Protein AF-A0A834YCY7-F1 (afdb_monomer_lite)

Foldseek 3Di:
DPPPPPVLVVVLVVLVVVLVVVLVVLVVVLVVQLVVLVVVLVVCCVVPVVCSVVSVVSNVVSNVVSVVVSVVSVVVSVVCSVCSVVVSVVCVVCVVCVVVQVQLVVLLVVLVVCVVVVNQADEAEDQCVVNVCVLVVNDDDDDPPCPVSSVSSVVSVVSHNHYHYDHDHPVVCVVVVVVVVVVVVVVVVVVCVVPDDPVPDPDDDDDDDDDDDDDDD

pLDDT: mean 70.21, std 15.66, range [27.77, 88.75]

InterPro domains:
  IPR000245 V-ATPase proteolipid subunit [PR00122] (30-54)
  IPR000245 V-ATPase proteolipid subunit [PR00122] (56-80)
  IPR002156 Ribonuclease H domain [PF13456] (90-182)
  IPR002379 V-ATPase proteolipid subunit C-like domain [PF00137] (17-73)
  IPR011555 V-ATPase proteolipid subunit C, eukaryotic [TIGR01100] (13-66)
  IPR012337 Ribonuclease H-like superfamily [SSF53098] (101-186)
  IPR035921 F/V-ATP synthase subunit C superfamily [G3DSA:1.20.120.610] (11-66)
  IPR036397 Ribonuclease H superfamily [G3DSA:3.30.420.10] (73-189)
  IPR044730 Ribonuclease H-like domain, plant type [cd06222] (102-178)

Structure (mmCIF, N/CA/C/O backbone):
data_AF-A0A834YCY7-F1
#
_entry.id   AF-A0A834YCY7-F1
#
loop_
_atom_site.group_PDB
_atom_site.id
_atom_site.type_symbol
_atom_site.label_atom_id
_atom_site.label_alt_id
_atom_site.label_comp_id
_atom_site.label_asym_id
_atom_site.label_entity_id
_atom_site.label_seq_id
_atom_site.pdbx_PDB_ins_code
_atom_site.Cartn_x
_atom_site.Cartn_y
_atom_site.Cartn_z
_atom_site.occupancy
_atom_site.B_iso_or_equiv
_atom_site.auth_seq_id
_atom_site.auth_comp_id
_atom_site.auth_asym_id
_atom_site.auth_atom_id
_atom_site.pdbx_PDB_model_num
ATOM 1 N N . MET A 1 1 ? 23.684 13.954 24.932 1.00 33.12 1 MET A N 1
ATOM 2 C CA . MET A 1 1 ? 22.634 14.171 23.917 1.00 33.12 1 MET A CA 1
ATOM 3 C C . MET A 1 1 ? 22.828 13.122 22.833 1.00 33.12 1 MET A C 1
ATOM 5 O O . MET A 1 1 ? 23.594 13.340 21.910 1.00 33.12 1 MET A O 1
ATOM 9 N N . CYS A 1 2 ? 22.256 11.935 23.033 1.00 27.77 2 CYS A N 1
ATOM 10 C CA . CYS A 1 2 ? 22.177 10.904 22.002 1.00 27.77 2 CYS A CA 1
ATOM 11 C C . CYS A 1 2 ? 20.812 11.107 21.350 1.00 27.77 2 CYS A C 1
ATOM 13 O O . CYS A 1 2 ? 19.793 10.857 21.992 1.00 27.77 2 CYS A O 1
ATOM 15 N N . SER A 1 3 ? 20.786 11.697 20.160 1.00 31.97 3 SER A N 1
ATOM 16 C CA . SER A 1 3 ? 19.557 11.830 19.389 1.00 31.97 3 SER A CA 1
ATOM 17 C C . SER A 1 3 ? 19.183 10.431 18.917 1.00 31.97 3 SER A C 1
ATOM 19 O O . SER A 1 3 ? 19.841 9.878 18.040 1.00 31.97 3 SER A O 1
ATOM 21 N N . THR A 1 4 ? 18.185 9.829 19.558 1.00 38.69 4 THR A N 1
ATOM 22 C CA . THR A 1 4 ? 17.548 8.600 19.091 1.00 38.69 4 THR A CA 1
ATOM 23 C C . THR A 1 4 ? 17.084 8.831 17.657 1.00 38.69 4 THR A C 1
ATOM 25 O O . THR A 1 4 ? 16.161 9.605 17.425 1.00 38.69 4 THR A O 1
ATOM 28 N N . PHE A 1 5 ? 17.765 8.203 16.700 1.00 47.38 5 PHE A N 1
ATOM 29 C CA . PHE A 1 5 ? 17.356 8.159 15.303 1.00 47.38 5 PHE A CA 1
ATOM 30 C C . PHE A 1 5 ? 16.063 7.336 15.258 1.00 47.38 5 PHE A C 1
ATOM 32 O O . PHE A 1 5 ? 16.094 6.122 15.475 1.00 47.38 5 PHE A O 1
ATOM 39 N N . SER A 1 6 ? 14.913 7.998 15.118 1.00 53.22 6 SER A N 1
ATOM 40 C CA . SER A 1 6 ? 13.628 7.310 14.992 1.00 53.22 6 SER A CA 1
ATOM 41 C C . SER A 1 6 ? 13.696 6.399 13.767 1.00 53.22 6 SER A C 1
ATOM 43 O O . SER A 1 6 ? 14.003 6.852 12.666 1.00 53.22 6 SER A O 1
ATOM 45 N N . GLY A 1 7 ? 13.437 5.101 13.954 1.00 58.41 7 GLY A N 1
ATOM 46 C CA . GLY A 1 7 ? 13.540 4.092 12.890 1.00 58.41 7 GLY A CA 1
ATOM 47 C C . GLY A 1 7 ? 12.708 4.408 11.639 1.00 58.41 7 GLY A C 1
ATOM 48 O O . GLY A 1 7 ? 13.059 3.960 10.550 1.00 58.41 7 GLY A O 1
ATOM 49 N N . ASP A 1 8 ? 11.678 5.244 11.779 1.00 57.50 8 ASP A N 1
ATOM 50 C CA . ASP A 1 8 ? 10.842 5.734 10.680 1.00 57.50 8 ASP A CA 1
ATOM 51 C C . ASP A 1 8 ? 11.617 6.603 9.671 1.00 57.50 8 ASP A C 1
ATOM 53 O O . ASP A 1 8 ? 11.441 6.451 8.463 1.00 57.50 8 ASP A O 1
ATOM 57 N N . GLU A 1 9 ? 12.546 7.452 10.124 1.00 65.38 9 GLU A N 1
ATOM 58 C CA . GLU A 1 9 ? 13.340 8.309 9.225 1.00 65.38 9 GLU A CA 1
ATOM 59 C C . GLU A 1 9 ? 14.398 7.504 8.455 1.00 65.38 9 GLU A C 1
ATOM 61 O O . GLU A 1 9 ? 14.738 7.818 7.310 1.00 65.38 9 GLU A O 1
ATOM 66 N N . THR A 1 10 ? 14.892 6.417 9.059 1.00 71.56 10 THR A N 1
ATOM 67 C CA . THR A 1 10 ? 15.901 5.539 8.441 1.00 71.56 10 THR A CA 1
ATOM 68 C C . THR A 1 10 ? 15.344 4.832 7.209 1.00 71.56 10 THR A C 1
ATOM 70 O O . THR A 1 10 ? 16.045 4.675 6.206 1.00 71.56 10 THR A O 1
ATOM 73 N N . ALA A 1 11 ? 14.083 4.399 7.288 1.00 69.94 11 ALA A N 1
ATOM 74 C CA . ALA A 1 11 ? 13.420 3.642 6.236 1.00 69.94 11 ALA A CA 1
ATOM 75 C C . ALA A 1 11 ? 13.229 4.488 4.968 1.00 69.94 11 ALA A C 1
ATOM 77 O O . ALA A 1 11 ? 13.605 4.058 3.875 1.00 69.94 11 ALA A O 1
ATOM 78 N N . SER A 1 12 ? 12.730 5.719 5.120 1.00 75.00 12 SER A N 1
ATOM 79 C CA . SER A 1 12 ? 12.547 6.651 4.002 1.00 75.00 12 SER A CA 1
ATOM 80 C C . SER A 1 12 ? 13.881 7.058 3.374 1.00 75.00 12 SER A C 1
ATOM 82 O O . SER A 1 12 ? 14.011 7.064 2.148 1.00 75.00 12 SER A O 1
ATOM 84 N N . PHE A 1 13 ? 14.909 7.317 4.192 1.00 78.31 13 PHE A N 1
ATOM 85 C CA . PHE A 1 13 ? 16.249 7.650 3.700 1.00 78.31 13 PHE A CA 1
ATOM 86 C C . PHE A 1 13 ? 16.836 6.541 2.815 1.00 78.31 13 PHE A C 1
ATOM 88 O O . PHE A 1 13 ? 17.313 6.813 1.711 1.00 78.31 13 PHE A O 1
ATOM 95 N N . PHE A 1 14 ? 16.769 5.283 3.260 1.00 80.31 14 PHE A N 1
ATOM 96 C CA . PHE A 1 14 ? 17.306 4.160 2.491 1.00 80.31 14 PHE A CA 1
ATOM 97 C C . PHE A 1 14 ? 16.511 3.900 1.201 1.00 80.31 14 PHE A C 1
ATOM 99 O O . PHE A 1 14 ? 17.103 3.562 0.176 1.00 80.31 14 PHE A O 1
ATOM 106 N N . GLY A 1 15 ? 15.192 4.124 1.213 1.00 80.19 15 GLY A N 1
ATOM 107 C CA . GLY A 1 15 ? 14.341 4.016 0.023 1.00 80.19 15 GLY A CA 1
ATOM 108 C C . GLY A 1 15 ? 14.704 5.024 -1.074 1.00 80.19 15 GLY A C 1
ATOM 109 O O . GLY A 1 15 ? 14.914 4.643 -2.232 1.00 80.19 15 GLY A O 1
ATOM 110 N N . PHE A 1 16 ? 14.855 6.304 -0.719 1.00 79.44 16 PHE A N 1
ATOM 111 C CA . PHE A 1 16 ? 15.280 7.338 -1.671 1.00 79.44 16 PHE A CA 1
ATOM 112 C C . PHE A 1 16 ? 16.717 7.128 -2.149 1.00 79.44 16 PHE A C 1
ATOM 114 O O . PHE A 1 16 ? 16.990 7.260 -3.344 1.00 79.44 16 PHE A O 1
ATOM 121 N N . PHE A 1 17 ? 17.626 6.747 -1.249 1.00 85.62 17 PHE A N 1
ATOM 122 C CA . PHE A 1 17 ? 19.017 6.475 -1.601 1.00 85.62 17 PHE A CA 1
ATOM 123 C C . PHE A 1 17 ? 19.149 5.286 -2.563 1.00 85.62 17 PHE A C 1
ATOM 125 O O . PHE A 1 17 ? 19.864 5.376 -3.561 1.00 85.62 17 PHE A O 1
ATOM 132 N N . GLY A 1 18 ? 18.413 4.196 -2.320 1.00 84.88 18 GLY A N 1
ATOM 133 C CA . GLY A 1 18 ? 18.380 3.033 -3.209 1.00 84.88 18 GLY A CA 1
ATOM 134 C C . GLY A 1 18 ? 17.826 3.368 -4.595 1.00 84.88 18 GLY A C 1
ATOM 135 O O . GLY A 1 18 ? 18.409 2.973 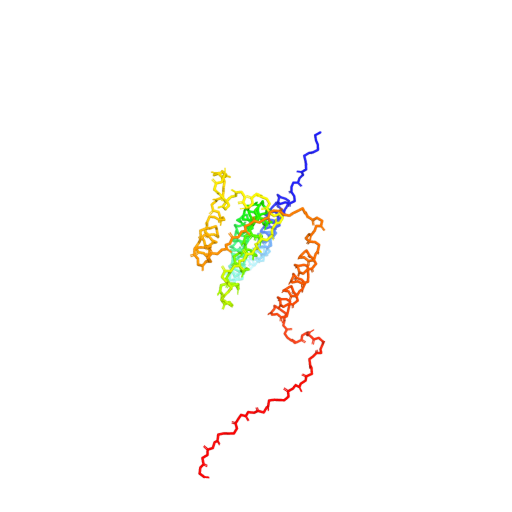-5.605 1.00 84.88 18 GLY A O 1
ATOM 136 N N . THR A 1 19 ? 16.756 4.166 -4.653 1.00 82.81 19 THR A N 1
ATOM 137 C CA . THR A 1 19 ? 16.161 4.626 -5.920 1.00 82.81 19 THR A CA 1
ATOM 138 C C . THR A 1 19 ? 17.125 5.529 -6.697 1.00 82.81 19 THR A C 1
ATOM 140 O O . THR A 1 19 ? 17.307 5.352 -7.902 1.00 82.81 19 THR A O 1
ATOM 143 N N . ALA A 1 20 ? 17.806 6.453 -6.013 1.00 85.62 20 ALA A N 1
ATOM 144 C CA . ALA A 1 20 ? 18.812 7.319 -6.621 1.00 85.62 20 ALA A CA 1
ATOM 145 C C . ALA A 1 20 ? 20.008 6.519 -7.167 1.00 85.62 20 ALA A C 1
ATOM 147 O O . ALA A 1 20 ? 20.439 6.749 -8.297 1.00 85.62 20 ALA A O 1
ATOM 148 N N . ALA A 1 21 ? 20.514 5.546 -6.404 1.00 86.88 21 ALA A N 1
ATOM 149 C CA . ALA A 1 21 ? 21.617 4.687 -6.832 1.00 86.88 21 ALA A CA 1
ATOM 150 C C . ALA A 1 21 ? 21.245 3.828 -8.053 1.00 86.88 21 ALA A C 1
ATOM 152 O O . ALA A 1 21 ? 22.036 3.726 -8.993 1.00 86.88 21 ALA A O 1
ATOM 153 N N . ALA A 1 22 ? 20.033 3.259 -8.072 1.00 86.19 22 ALA A N 1
ATOM 154 C CA . ALA A 1 22 ? 19.523 2.494 -9.207 1.00 86.19 22 ALA A CA 1
ATOM 155 C C . ALA A 1 22 ? 19.451 3.349 -10.483 1.00 86.19 22 ALA A C 1
ATOM 157 O O . ALA A 1 22 ? 19.888 2.905 -11.543 1.00 86.19 22 ALA A O 1
ATOM 158 N N . LEU A 1 23 ? 18.979 4.595 -10.372 1.00 85.12 23 LEU A N 1
ATOM 159 C CA . LEU A 1 23 ? 18.864 5.515 -11.505 1.00 85.12 23 LEU A CA 1
ATOM 160 C C . LEU A 1 23 ? 20.236 5.930 -12.050 1.00 85.12 23 LEU A C 1
ATOM 162 O O . LEU A 1 23 ? 20.456 5.889 -13.257 1.00 85.12 23 LEU A O 1
ATOM 166 N N . VAL A 1 24 ? 21.191 6.263 -11.176 1.00 88.75 24 VAL A N 1
ATOM 167 C CA . VAL A 1 24 ? 22.562 6.608 -11.594 1.00 88.75 24 VAL A CA 1
ATOM 168 C C . VAL A 1 24 ? 23.232 5.436 -12.312 1.00 88.75 24 VAL A C 1
ATOM 170 O O . VAL A 1 24 ? 23.860 5.630 -13.354 1.00 88.75 24 VAL A O 1
ATOM 173 N N . PHE A 1 25 ? 23.087 4.218 -11.787 1.00 85.88 25 PHE A N 1
ATOM 174 C CA . PHE A 1 25 ? 23.671 3.031 -12.407 1.00 85.88 25 PHE A CA 1
ATOM 175 C C . PHE A 1 25 ? 23.001 2.685 -13.746 1.00 85.88 25 PHE A C 1
ATOM 177 O O . PHE A 1 25 ? 23.691 2.318 -14.698 1.00 85.88 25 PHE A O 1
ATOM 184 N N . SER A 1 26 ? 21.684 2.873 -13.853 1.00 85.69 26 SER A N 1
ATOM 185 C CA . SER A 1 26 ? 20.940 2.676 -15.100 1.00 85.69 26 SER A CA 1
ATOM 186 C C . SER A 1 26 ? 21.363 3.678 -16.184 1.00 85.69 26 SER A C 1
ATOM 188 O O . SER A 1 26 ? 21.773 3.273 -17.275 1.00 85.69 26 SER A O 1
ATOM 190 N N . CYS A 1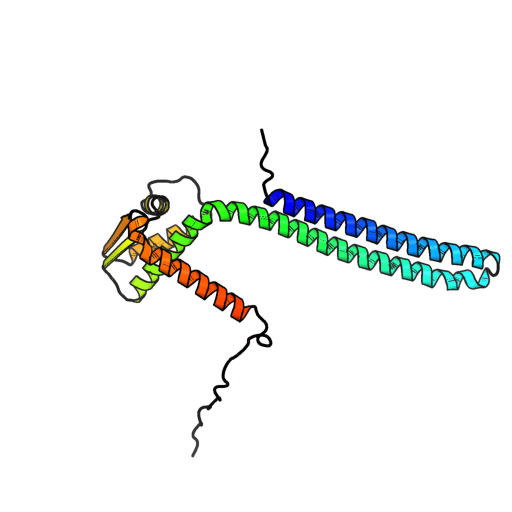 27 ? 21.434 4.972 -15.841 1.00 84.25 27 CYS A N 1
ATOM 191 C CA . CYS A 1 27 ? 21.943 6.026 -16.725 1.00 84.25 27 CYS A CA 1
ATOM 192 C C . CYS A 1 27 ? 23.381 5.748 -17.190 1.00 84.25 27 CYS A C 1
ATOM 194 O O . CYS A 1 27 ? 23.717 5.962 -18.356 1.00 84.25 27 CYS A O 1
ATOM 196 N N . MET A 1 28 ? 24.237 5.241 -16.296 1.00 86.75 28 MET A N 1
ATOM 197 C CA . MET A 1 28 ? 25.608 4.852 -16.637 1.00 86.75 28 MET A CA 1
ATOM 198 C C . MET A 1 28 ? 25.634 3.704 -17.659 1.00 86.75 28 MET A C 1
ATOM 200 O O . MET A 1 28 ? 26.408 3.746 -18.618 1.00 86.75 28 MET A O 1
ATOM 204 N N . GLY A 1 29 ? 24.770 2.698 -17.493 1.00 84.44 29 GLY A N 1
ATOM 205 C CA . GLY A 1 29 ? 24.629 1.579 -18.428 1.00 84.44 29 GLY A CA 1
ATOM 206 C C . GLY A 1 29 ? 24.164 2.022 -19.819 1.00 84.44 29 GLY A C 1
ATOM 207 O O . GLY A 1 29 ? 24.771 1.636 -20.824 1.00 84.44 29 GLY A O 1
ATOM 208 N N . ALA A 1 30 ? 23.149 2.887 -19.885 1.00 84.06 30 ALA A N 1
ATOM 209 C CA . ALA A 1 30 ? 22.639 3.446 -21.138 1.00 84.06 30 ALA A CA 1
ATOM 210 C C . ALA A 1 30 ? 23.691 4.316 -21.858 1.00 84.06 30 ALA A C 1
ATOM 212 O O . ALA A 1 30 ? 23.901 4.183 -23.072 1.00 84.06 30 ALA A O 1
ATOM 213 N N . ALA A 1 31 ? 24.421 5.151 -21.109 1.00 86.12 31 ALA A N 1
ATOM 214 C CA . ALA A 1 31 ? 25.511 5.967 -21.640 1.00 86.12 31 ALA A CA 1
ATOM 215 C C . ALA A 1 31 ? 26.659 5.103 -22.192 1.00 86.12 31 ALA A C 1
ATOM 217 O O . ALA A 1 31 ? 27.144 5.349 -23.298 1.00 86.12 31 ALA A O 1
ATOM 218 N N . TYR A 1 32 ? 27.059 4.049 -21.474 1.00 86.00 32 TYR A N 1
ATOM 219 C CA . TYR A 1 32 ? 28.117 3.138 -21.917 1.00 86.00 32 TYR A CA 1
ATOM 220 C C . TYR A 1 32 ? 27.732 2.339 -23.172 1.00 86.00 32 TYR A C 1
ATOM 222 O O . TYR A 1 32 ? 28.543 2.199 -24.093 1.00 86.00 32 TYR A O 1
ATOM 230 N N . GLY A 1 33 ? 26.490 1.849 -23.246 1.00 85.06 33 GLY A N 1
ATOM 231 C CA . GLY A 1 33 ? 25.961 1.158 -24.428 1.00 85.06 33 GLY A CA 1
ATOM 232 C C . GLY A 1 33 ? 25.986 2.040 -25.680 1.00 85.06 33 GLY A C 1
ATOM 233 O O . GLY A 1 33 ? 26.399 1.603 -26.761 1.00 85.06 33 GLY A O 1
ATOM 234 N N . THR A 1 34 ? 25.637 3.316 -25.512 1.00 85.56 34 THR A N 1
ATOM 235 C CA . THR A 1 34 ? 25.696 4.326 -26.577 1.00 85.56 34 THR A CA 1
ATOM 236 C C . THR A 1 34 ? 27.141 4.649 -26.970 1.00 85.56 34 THR A C 1
ATOM 238 O O . THR A 1 34 ? 27.470 4.695 -28.154 1.00 85.56 34 THR A O 1
ATOM 241 N N . ALA A 1 35 ? 28.045 4.793 -25.997 1.00 86.31 35 ALA A N 1
ATOM 242 C CA . ALA A 1 35 ? 29.455 5.070 -26.261 1.00 86.31 35 ALA A CA 1
ATOM 243 C C . ALA A 1 35 ? 30.132 3.947 -27.069 1.00 86.31 35 ALA A C 1
ATOM 245 O O . ALA A 1 35 ? 30.796 4.220 -28.070 1.00 86.31 35 ALA A O 1
ATOM 246 N N . LYS A 1 36 ? 29.931 2.672 -26.698 1.00 86.31 36 LYS A N 1
ATOM 247 C CA . LYS A 1 36 ? 30.513 1.534 -27.438 1.00 86.31 36 LYS A CA 1
ATOM 248 C C . LYS A 1 36 ? 29.985 1.410 -28.861 1.00 86.31 36 LYS A C 1
ATOM 250 O O . LYS A 1 36 ? 30.757 1.123 -29.776 1.00 86.31 36 LYS A O 1
ATOM 255 N N . SER A 1 37 ? 28.684 1.605 -29.049 1.00 84.75 37 SER A N 1
ATOM 256 C CA . SER A 1 37 ? 28.081 1.549 -30.381 1.00 84.75 37 SER A CA 1
ATOM 257 C C . SER A 1 37 ? 28.552 2.721 -31.256 1.00 84.75 37 SER A C 1
ATOM 259 O O . SER A 1 37 ? 28.854 2.513 -32.431 1.00 84.75 37 SER A O 1
ATOM 261 N N . GLY A 1 38 ? 28.778 3.903 -30.671 1.00 85.06 38 GLY A N 1
ATOM 262 C CA . GLY A 1 38 ? 29.385 5.056 -31.346 1.00 85.06 38 GLY A CA 1
ATOM 263 C C . GLY A 1 38 ? 30.815 4.818 -31.851 1.00 85.06 38 GLY A C 1
ATOM 264 O O . GLY A 1 38 ? 31.132 5.196 -32.979 1.00 85.06 38 GLY A O 1
ATOM 265 N N . VAL A 1 39 ? 31.671 4.133 -31.081 1.00 88.44 39 VAL A N 1
ATOM 266 C CA . VAL A 1 39 ? 33.046 3.793 -31.514 1.00 88.44 39 VAL A CA 1
ATOM 267 C C . VAL A 1 39 ? 33.040 2.890 -32.755 1.00 88.44 39 VAL A C 1
ATOM 269 O O . VAL A 1 39 ? 33.829 3.098 -33.680 1.00 88.44 39 VAL A O 1
ATOM 272 N N . GLY A 1 40 ? 32.121 1.921 -32.817 1.00 85.31 40 GLY A N 1
ATOM 273 C CA . GLY A 1 40 ? 31.951 1.053 -33.987 1.00 85.31 40 GLY A CA 1
ATOM 274 C C . GLY A 1 40 ? 31.510 1.819 -35.238 1.00 85.31 40 GLY A C 1
ATOM 275 O O . GLY A 1 40 ? 32.028 1.569 -36.329 1.00 85.31 40 GLY A O 1
ATOM 276 N N . VAL A 1 41 ? 30.615 2.801 -35.078 1.00 86.12 41 VAL A N 1
ATOM 277 C CA . VAL A 1 41 ? 30.179 3.687 -36.171 1.00 86.12 41 VAL A CA 1
ATOM 278 C C . VAL A 1 41 ? 31.324 4.580 -36.651 1.00 86.12 41 VAL A C 1
ATOM 280 O O . VAL A 1 41 ? 31.527 4.696 -37.858 1.00 86.12 41 VAL A O 1
ATOM 283 N N . ALA A 1 42 ? 32.115 5.157 -35.741 1.00 85.00 42 ALA A N 1
ATOM 284 C CA . ALA A 1 42 ? 33.253 6.009 -36.095 1.00 85.00 42 ALA A CA 1
ATOM 285 C C . ALA A 1 42 ? 34.328 5.248 -36.893 1.00 85.00 42 ALA A C 1
ATOM 287 O O . ALA A 1 42 ? 34.846 5.761 -37.882 1.00 85.00 42 ALA A O 1
ATOM 288 N N . SER A 1 43 ? 34.623 3.998 -36.518 1.00 85.25 43 SER A N 1
ATOM 289 C CA . SER A 1 43 ? 35.592 3.159 -37.237 1.00 85.25 43 SER A CA 1
ATOM 290 C C . SER A 1 43 ? 35.088 2.731 -38.622 1.00 85.25 43 SER A C 1
ATOM 292 O O . SER A 1 43 ? 35.830 2.799 -39.604 1.00 85.25 43 SER A O 1
ATOM 294 N N . MET A 1 44 ? 33.810 2.352 -38.733 1.00 81.19 44 MET A N 1
ATOM 295 C CA . MET A 1 44 ? 33.208 1.980 -40.020 1.00 81.19 44 MET A CA 1
ATOM 296 C C . MET A 1 44 ? 32.984 3.178 -40.947 1.00 81.19 44 MET A C 1
ATOM 298 O O . MET A 1 44 ? 33.049 3.016 -42.166 1.00 81.19 44 MET A O 1
ATOM 302 N N . GLY A 1 45 ? 32.786 4.379 -40.397 1.00 83.75 45 GLY A N 1
ATOM 303 C CA . GLY A 1 45 ? 32.580 5.595 -41.182 1.00 83.75 45 GLY A CA 1
ATOM 304 C C . GLY A 1 45 ? 33.793 6.066 -41.968 1.00 83.75 45 GLY A C 1
ATOM 305 O O . GLY A 1 45 ? 33.620 6.638 -43.040 1.00 83.75 45 GLY A O 1
ATOM 306 N N . VAL A 1 46 ? 35.005 5.756 -41.500 1.00 80.94 46 VAL A N 1
ATOM 307 C CA . VAL A 1 46 ? 36.243 6.065 -42.235 1.00 80.94 46 VAL A CA 1
ATOM 308 C C . VAL A 1 46 ? 36.538 5.013 -43.311 1.00 80.94 46 VAL A C 1
ATOM 310 O O . VAL A 1 46 ? 37.066 5.348 -44.366 1.00 80.94 46 VAL A O 1
ATOM 313 N N . MET A 1 47 ? 36.176 3.745 -43.079 1.00 81.12 47 MET A N 1
ATOM 314 C CA . MET A 1 47 ? 36.502 2.642 -43.995 1.00 81.12 47 MET A CA 1
ATOM 315 C C . MET A 1 47 ? 35.486 2.470 -45.133 1.00 81.12 47 MET A C 1
ATOM 317 O O . MET A 1 47 ? 35.885 2.187 -46.262 1.00 81.12 47 MET A O 1
ATOM 321 N N . ARG A 1 48 ? 34.177 2.603 -44.859 1.00 77.50 48 ARG A N 1
ATOM 322 C CA . ARG A 1 48 ? 33.094 2.470 -45.855 1.00 77.50 48 ARG A CA 1
ATOM 323 C C . ARG A 1 48 ? 31.881 3.350 -45.496 1.00 77.50 48 ARG A C 1
ATOM 325 O O . ARG A 1 48 ? 30.938 2.854 -44.872 1.00 77.50 48 ARG A O 1
ATOM 332 N N . PRO A 1 49 ? 31.847 4.623 -45.933 1.00 74.88 49 PRO A N 1
ATOM 333 C CA . PRO A 1 49 ? 30.787 5.573 -45.569 1.00 74.88 49 PRO A CA 1
ATOM 334 C C . PRO A 1 49 ? 29.387 5.161 -46.062 1.00 74.88 49 PRO A C 1
ATOM 336 O O . PRO A 1 49 ? 28.394 5.444 -45.398 1.00 74.88 49 PRO A O 1
ATOM 339 N N . GLU A 1 50 ? 29.308 4.400 -47.157 1.00 79.38 50 GLU A N 1
ATOM 340 C CA . GLU A 1 50 ? 28.076 3.808 -47.717 1.00 79.38 50 GLU A CA 1
ATOM 341 C C . GLU A 1 50 ? 27.288 2.955 -46.695 1.00 79.38 50 GLU A C 1
ATOM 343 O O . GLU A 1 50 ? 26.068 2.809 -46.781 1.00 79.38 50 GLU A O 1
ATOM 348 N N . LEU A 1 51 ? 27.976 2.370 -45.706 1.00 76.94 51 LEU A N 1
ATOM 349 C CA . LEU A 1 51 ? 27.378 1.472 -44.712 1.00 76.94 51 LEU A CA 1
ATOM 350 C C . LEU A 1 51 ? 26.989 2.182 -43.404 1.00 76.94 51 LEU A C 1
ATOM 352 O O . LEU A 1 51 ? 26.235 1.618 -42.611 1.00 76.94 51 LEU A O 1
ATOM 356 N N . VAL A 1 52 ? 27.429 3.428 -43.187 1.00 78.81 52 VAL A N 1
ATOM 357 C CA . VAL A 1 52 ? 27.174 4.201 -41.952 1.00 78.81 52 VAL A CA 1
ATOM 358 C C . VAL A 1 52 ? 25.687 4.439 -41.727 1.00 78.81 52 VAL A C 1
ATOM 360 O O . VAL A 1 52 ? 25.203 4.302 -40.606 1.00 78.81 52 VAL A O 1
ATOM 363 N N . MET A 1 53 ? 24.939 4.714 -42.798 1.00 77.94 53 MET A N 1
ATOM 364 C CA . MET A 1 53 ? 23.494 4.942 -42.707 1.00 77.94 53 MET A CA 1
ATOM 365 C C . MET A 1 53 ? 22.732 3.716 -42.186 1.00 77.94 53 MET A C 1
ATOM 367 O O . MET A 1 53 ? 21.695 3.866 -41.551 1.00 77.94 53 MET A O 1
ATOM 371 N N . LYS A 1 54 ? 23.252 2.500 -42.397 1.00 81.81 54 LYS A N 1
ATOM 372 C CA . LYS A 1 54 ? 22.659 1.268 -41.848 1.00 81.81 54 LYS A CA 1
ATOM 373 C C . LYS A 1 54 ? 23.108 1.000 -40.408 1.00 81.81 54 LYS A C 1
ATOM 375 O O . LYS A 1 54 ? 22.365 0.400 -39.639 1.00 81.81 54 LYS A O 1
ATOM 380 N N . LEU A 1 55 ? 24.294 1.476 -40.027 1.00 76.12 55 LEU A N 1
ATOM 381 C CA . LEU A 1 55 ? 24.882 1.290 -38.697 1.00 76.12 55 LEU A CA 1
ATOM 382 C C . LEU A 1 55 ? 24.350 2.266 -37.635 1.00 76.12 55 LEU A C 1
ATOM 384 O O . LEU A 1 55 ? 24.599 2.052 -36.454 1.00 76.12 55 LEU A O 1
ATOM 388 N N . ILE A 1 56 ? 23.572 3.287 -38.010 1.00 84.56 56 ILE A N 1
ATOM 389 C CA . ILE A 1 56 ? 22.908 4.172 -37.037 1.00 84.56 56 ILE A CA 1
ATOM 390 C C . ILE A 1 56 ? 21.688 3.514 -36.372 1.00 84.56 56 ILE A C 1
ATOM 392 O O . ILE A 1 56 ? 21.354 3.829 -35.233 1.00 84.56 56 ILE A O 1
ATOM 396 N N . VAL A 1 57 ? 21.054 2.552 -37.052 1.00 85.31 57 VAL A N 1
ATOM 397 C CA . VAL A 1 57 ? 19.884 1.806 -36.560 1.00 85.31 57 VAL A CA 1
ATOM 398 C C . VAL A 1 57 ? 20.145 1.121 -35.206 1.00 85.31 57 VAL A C 1
ATOM 400 O O . VAL A 1 57 ? 19.344 1.322 -34.292 1.00 85.31 57 VAL A O 1
ATOM 403 N N . PRO A 1 58 ? 21.251 0.374 -34.998 1.00 79.25 58 PRO A N 1
ATOM 404 C CA . PRO A 1 58 ? 21.546 -0.213 -33.689 1.00 79.25 58 PRO A CA 1
ATOM 405 C C . PRO A 1 58 ? 21.859 0.828 -32.603 1.00 79.25 58 PRO A C 1
ATOM 407 O O . PRO A 1 58 ? 21.549 0.577 -31.441 1.00 79.25 58 PRO A O 1
ATOM 410 N N . VAL A 1 59 ? 22.418 1.996 -32.953 1.00 83.06 59 VAL A N 1
ATOM 411 C CA . VAL A 1 59 ? 22.670 3.086 -31.987 1.00 83.06 59 VAL A CA 1
ATOM 412 C C . VAL A 1 59 ? 21.350 3.658 -31.476 1.00 83.06 59 VAL A C 1
ATOM 414 O O . VAL A 1 59 ? 21.148 3.784 -30.270 1.00 83.06 59 VAL A O 1
ATOM 417 N N . VAL A 1 60 ? 20.423 3.952 -32.390 1.00 84.62 60 VAL A N 1
ATOM 418 C CA . VAL A 1 60 ? 19.096 4.471 -32.040 1.00 84.62 60 VAL A CA 1
ATOM 419 C C . VAL A 1 60 ? 18.310 3.437 -31.232 1.00 84.62 60 VAL A C 1
ATOM 421 O O . VAL A 1 60 ? 17.683 3.793 -30.238 1.00 84.62 60 VAL A O 1
ATOM 424 N N . MET A 1 61 ? 18.392 2.153 -31.590 1.00 82.00 61 MET A N 1
ATOM 425 C CA . MET A 1 61 ? 17.672 1.105 -30.866 1.00 82.00 61 MET A CA 1
ATOM 426 C C . MET A 1 61 ? 18.204 0.897 -29.440 1.00 82.00 61 MET A C 1
ATOM 428 O O . MET A 1 61 ? 17.414 0.738 -28.511 1.00 82.00 61 MET A O 1
ATOM 432 N N . ALA A 1 62 ? 19.524 0.962 -29.242 1.00 80.75 62 ALA A N 1
ATOM 433 C CA . ALA A 1 62 ? 20.121 0.922 -27.907 1.00 80.75 62 ALA A CA 1
ATOM 434 C C . ALA A 1 62 ? 19.701 2.134 -27.053 1.00 80.75 62 ALA A C 1
ATOM 436 O O . ALA A 1 62 ? 19.405 1.975 -25.869 1.00 80.75 62 ALA A O 1
ATOM 437 N N . GLY A 1 63 ? 19.614 3.325 -27.657 1.00 81.31 63 GLY A N 1
ATOM 438 C CA . GLY A 1 63 ? 19.178 4.545 -26.973 1.00 81.31 63 GLY A CA 1
ATOM 439 C C . GLY A 1 63 ? 17.708 4.517 -26.542 1.00 81.31 63 GLY A C 1
ATOM 440 O O . GLY A 1 63 ? 17.399 4.828 -25.393 1.00 81.31 63 GLY A O 1
ATOM 441 N N . VAL A 1 64 ? 16.793 4.105 -27.428 1.00 85.62 64 VAL A N 1
ATOM 442 C CA . VAL A 1 64 ? 15.347 4.070 -27.129 1.00 85.62 64 VAL A CA 1
ATOM 443 C C . VAL A 1 64 ? 15.019 3.044 -26.040 1.00 85.62 64 VAL A C 1
ATOM 445 O O . VAL A 1 64 ? 14.207 3.329 -25.161 1.00 85.62 64 VAL A O 1
ATOM 448 N N . LEU A 1 65 ? 15.674 1.877 -26.052 1.00 83.56 65 LEU A N 1
ATOM 449 C CA . LEU A 1 65 ? 15.483 0.853 -25.020 1.00 83.56 65 LEU A CA 1
ATOM 450 C C . LEU A 1 65 ? 15.982 1.310 -23.641 1.00 83.56 65 LEU A C 1
ATOM 452 O O . LEU A 1 65 ? 15.317 1.031 -22.643 1.00 83.56 65 LEU A O 1
ATOM 456 N N . GLY A 1 66 ? 17.105 2.036 -23.586 1.00 82.62 66 GLY A N 1
ATOM 457 C CA . GLY A 1 66 ? 17.620 2.610 -22.338 1.00 82.62 66 GLY A CA 1
ATOM 458 C C . GLY A 1 66 ? 16.633 3.598 -21.716 1.00 82.62 66 GLY A C 1
ATOM 459 O O . GLY A 1 66 ? 16.194 3.409 -20.585 1.00 82.62 66 GLY A O 1
ATOM 460 N N . LEU A 1 67 ? 16.181 4.580 -22.502 1.00 85.25 67 LEU A N 1
ATOM 461 C CA . LEU A 1 67 ? 15.245 5.606 -22.030 1.00 85.25 67 LEU A CA 1
ATOM 462 C C . LEU A 1 67 ? 13.895 5.028 -21.585 1.00 85.25 67 LEU A C 1
ATOM 464 O O . LEU A 1 67 ? 13.323 5.489 -20.598 1.00 85.25 67 LEU A O 1
ATOM 468 N N . ALA A 1 68 ? 13.384 4.017 -22.293 1.00 85.12 68 ALA A N 1
ATOM 469 C CA . ALA A 1 68 ? 12.121 3.376 -21.939 1.00 85.12 68 ALA A CA 1
ATOM 470 C C . ALA A 1 68 ? 12.195 2.673 -20.574 1.00 85.12 68 ALA A C 1
ATOM 472 O O . ALA A 1 68 ? 11.263 2.776 -19.778 1.00 85.12 68 ALA A O 1
ATOM 473 N N . CYS A 1 69 ? 13.303 1.989 -20.284 1.00 80.75 69 CYS A N 1
ATOM 474 C CA . CYS A 1 69 ? 13.489 1.308 -19.005 1.00 80.75 69 CYS A CA 1
ATOM 475 C C . CYS A 1 69 ? 13.707 2.307 -17.853 1.00 80.75 69 CYS A C 1
ATOM 477 O O . CYS A 1 69 ? 13.140 2.130 -16.772 1.00 80.75 69 CYS A O 1
ATOM 479 N N . ASP A 1 70 ? 14.457 3.384 -18.104 1.00 85.38 70 ASP A N 1
ATOM 480 C CA . ASP A 1 70 ? 14.749 4.431 -17.116 1.00 85.38 70 ASP A CA 1
ATOM 481 C C . ASP A 1 70 ? 13.487 5.189 -16.675 1.00 85.38 70 ASP A C 1
ATOM 483 O O . ASP A 1 70 ? 13.268 5.401 -15.480 1.00 85.38 70 ASP A O 1
ATOM 487 N N . LEU A 1 71 ? 12.612 5.552 -17.619 1.00 87.19 71 LEU A N 1
ATOM 488 C CA . LEU A 1 71 ? 11.344 6.238 -17.334 1.00 87.19 71 LEU A CA 1
ATOM 489 C C . LEU A 1 71 ? 10.394 5.384 -16.488 1.00 87.19 71 LEU A C 1
ATOM 491 O O . LEU A 1 71 ? 9.771 5.887 -15.550 1.00 87.19 71 LEU A O 1
ATOM 495 N N . VAL A 1 72 ? 10.301 4.089 -16.795 1.00 85.94 72 VAL A N 1
ATOM 496 C CA . VAL A 1 72 ? 9.471 3.155 -16.023 1.00 85.94 72 VAL A CA 1
ATOM 497 C C . VAL A 1 72 ? 10.024 3.010 -14.604 1.00 85.94 72 VAL A C 1
ATOM 499 O O . VAL A 1 72 ? 9.264 3.148 -13.644 1.00 85.94 72 VAL A O 1
ATOM 502 N N . GLY A 1 73 ? 11.340 2.833 -14.450 1.00 83.50 73 GLY A N 1
ATOM 503 C CA . GLY A 1 73 ? 11.991 2.757 -13.138 1.00 83.50 73 GLY A CA 1
ATOM 504 C C . GLY A 1 73 ? 11.786 4.016 -12.291 1.00 83.50 73 GLY A C 1
ATOM 505 O O . GLY A 1 73 ? 11.427 3.916 -11.116 1.00 83.50 73 GLY A O 1
ATOM 506 N N . LEU A 1 74 ? 11.922 5.198 -12.899 1.00 84.94 74 LEU A N 1
ATOM 507 C CA . LEU A 1 74 ? 11.670 6.482 -12.241 1.00 84.94 74 LEU A CA 1
ATOM 508 C C . LEU A 1 74 ? 10.221 6.598 -11.750 1.00 84.94 74 LEU A C 1
ATOM 510 O O . LEU A 1 74 ? 9.992 6.992 -10.607 1.00 84.94 74 LEU A O 1
ATOM 514 N N . SER A 1 75 ? 9.246 6.233 -12.586 1.00 86.06 75 SER A N 1
ATOM 515 C CA . SER A 1 75 ? 7.824 6.333 -12.231 1.00 86.06 75 SER A CA 1
ATOM 516 C C . SER A 1 75 ? 7.452 5.452 -11.032 1.00 86.06 75 SER A C 1
ATOM 518 O O . SER A 1 75 ? 6.753 5.898 -10.122 1.00 86.06 75 SER A O 1
ATOM 520 N N . ILE A 1 76 ? 7.982 4.227 -10.990 1.00 84.12 76 ILE A N 1
ATOM 521 C CA . ILE A 1 76 ? 7.732 3.267 -9.913 1.00 84.12 76 ILE A CA 1
ATOM 522 C C . ILE A 1 76 ? 8.422 3.725 -8.624 1.00 84.12 76 ILE A C 1
ATOM 524 O O . ILE A 1 76 ? 7.797 3.736 -7.566 1.00 84.12 76 ILE A O 1
ATOM 528 N N . GLY A 1 77 ? 9.684 4.159 -8.705 1.00 82.31 77 GLY A N 1
ATOM 529 C CA . GLY A 1 77 ? 10.431 4.651 -7.546 1.00 82.31 77 GLY A CA 1
ATOM 530 C C . GLY A 1 77 ? 9.781 5.877 -6.899 1.00 82.31 77 GLY A C 1
ATOM 531 O O . GLY A 1 77 ? 9.657 5.942 -5.677 1.00 82.31 77 GLY A O 1
ATOM 532 N N . MET A 1 78 ? 9.290 6.818 -7.710 1.00 81.19 78 MET A N 1
ATOM 533 C CA . MET A 1 78 ? 8.608 8.016 -7.215 1.00 81.19 78 MET A CA 1
ATOM 534 C C . MET A 1 78 ? 7.265 7.681 -6.551 1.00 81.19 78 MET A C 1
ATOM 536 O O . MET A 1 78 ? 6.957 8.217 -5.489 1.00 81.19 78 MET A O 1
ATOM 540 N N . ALA A 1 79 ? 6.496 6.750 -7.124 1.00 81.62 79 ALA A N 1
ATOM 541 C CA . ALA A 1 79 ? 5.247 6.280 -6.529 1.00 81.62 79 ALA A CA 1
ATOM 542 C C . ALA A 1 79 ? 5.475 5.590 -5.173 1.00 81.62 79 ALA A C 1
ATOM 544 O O . ALA A 1 79 ? 4.757 5.871 -4.214 1.00 81.62 79 ALA A O 1
ATOM 545 N N . ILE A 1 80 ? 6.499 4.736 -5.068 1.00 80.88 80 ILE A N 1
ATOM 546 C CA . ILE A 1 80 ? 6.863 4.065 -3.810 1.00 80.88 80 ILE A CA 1
ATOM 547 C C . ILE A 1 80 ? 7.314 5.086 -2.762 1.00 80.88 80 ILE A C 1
ATOM 549 O O . ILE A 1 80 ? 6.910 4.976 -1.608 1.00 80.88 80 ILE A O 1
ATOM 553 N N . GLY A 1 81 ? 8.098 6.095 -3.151 1.00 77.44 81 GLY A N 1
ATOM 554 C CA . GLY A 1 81 ? 8.528 7.164 -2.247 1.00 77.44 81 GLY A CA 1
ATOM 555 C C . GLY A 1 81 ? 7.352 7.946 -1.657 1.00 77.44 81 GLY A C 1
ATOM 556 O O . GLY A 1 81 ? 7.284 8.126 -0.445 1.00 77.44 81 GLY A O 1
ATOM 557 N N . ILE A 1 82 ? 6.385 8.339 -2.493 1.00 79.25 82 ILE A N 1
ATOM 558 C CA . ILE A 1 82 ? 5.185 9.074 -2.055 1.00 79.25 82 ILE A CA 1
ATOM 559 C C . ILE A 1 82 ? 4.313 8.213 -1.132 1.00 79.25 82 ILE A C 1
ATOM 561 O O . ILE A 1 82 ? 3.870 8.680 -0.084 1.00 79.25 82 ILE A O 1
ATOM 565 N N . VAL A 1 83 ? 4.071 6.950 -1.499 1.00 77.75 83 VAL A N 1
ATOM 566 C CA . VAL A 1 83 ? 3.279 6.020 -0.677 1.00 77.75 83 VAL A CA 1
ATOM 567 C C . VAL A 1 83 ? 3.987 5.704 0.640 1.00 77.75 83 VAL A C 1
ATOM 569 O O . VAL A 1 83 ? 3.324 5.590 1.667 1.00 77.75 83 VAL A O 1
ATOM 572 N N . GLY A 1 84 ? 5.315 5.588 0.630 1.00 73.81 84 GLY A N 1
ATOM 573 C CA . GLY A 1 84 ? 6.118 5.355 1.827 1.00 73.81 84 GLY A CA 1
ATOM 574 C C . GLY A 1 84 ? 6.024 6.511 2.819 1.00 73.81 84 GLY A C 1
ATOM 575 O O . GLY A 1 84 ? 5.741 6.281 3.991 1.00 73.81 84 GLY A O 1
ATOM 576 N N . ASP A 1 85 ? 6.179 7.747 2.345 1.00 69.25 85 ASP A N 1
ATOM 577 C CA . ASP A 1 85 ? 6.136 8.946 3.193 1.00 69.25 85 ASP A CA 1
ATOM 578 C C . ASP A 1 85 ? 4.731 9.192 3.777 1.00 69.25 85 ASP A C 1
ATOM 580 O O . ASP A 1 85 ? 4.546 9.448 4.973 1.00 69.25 85 ASP A O 1
ATOM 584 N N . ALA A 1 86 ? 3.699 8.987 2.950 1.00 68.56 86 ALA A N 1
ATOM 585 C CA . ALA A 1 86 ? 2.315 8.990 3.407 1.00 68.56 86 ALA A CA 1
ATOM 586 C C . ALA A 1 86 ? 2.066 7.869 4.432 1.00 68.56 86 ALA A C 1
ATOM 588 O O . ALA A 1 86 ? 1.500 8.112 5.496 1.00 68.56 86 ALA A O 1
ATOM 589 N N . GLY A 1 87 ? 2.536 6.651 4.149 1.00 63.25 87 GLY A N 1
ATOM 590 C CA . GLY A 1 87 ? 2.409 5.483 5.018 1.00 63.25 87 GLY A CA 1
ATOM 591 C C . GLY A 1 87 ? 2.993 5.712 6.409 1.00 63.25 87 GLY A C 1
ATOM 592 O O . GLY A 1 87 ? 2.294 5.486 7.394 1.00 63.25 87 GLY A O 1
ATOM 593 N N . VAL A 1 88 ? 4.219 6.235 6.502 1.00 65.00 88 VAL A N 1
ATOM 594 C CA . VAL A 1 88 ? 4.882 6.568 7.777 1.00 65.00 88 VAL A CA 1
ATOM 595 C C . VAL A 1 88 ? 4.091 7.619 8.561 1.00 65.00 88 VAL A C 1
ATOM 597 O O . VAL A 1 88 ? 3.924 7.491 9.779 1.00 65.00 88 VAL A O 1
ATOM 600 N N . SER A 1 89 ? 3.538 8.618 7.869 1.00 63.66 89 SER A N 1
ATOM 601 C CA . SER A 1 89 ? 2.703 9.662 8.474 1.00 63.66 89 SER A CA 1
ATOM 602 C C . SER A 1 89 ? 1.386 9.103 9.032 1.00 63.66 89 SER A C 1
ATOM 604 O O . SER A 1 89 ? 1.021 9.393 10.174 1.00 63.66 89 SER A O 1
ATOM 606 N N . TYR A 1 90 ? 0.701 8.230 8.283 1.00 57.88 90 TYR A N 1
ATOM 607 C CA . TYR A 1 90 ? -0.491 7.520 8.766 1.00 57.88 90 TYR A CA 1
ATOM 608 C C . TYR A 1 90 ? -0.166 6.582 9.928 1.00 57.88 90 TYR A C 1
ATOM 610 O O . TYR A 1 90 ? -0.960 6.440 10.857 1.00 57.88 90 TYR A O 1
ATOM 618 N N . GLN A 1 91 ? 1.004 5.944 9.907 1.00 59.59 91 GLN A N 1
ATOM 619 C CA . GLN A 1 91 ? 1.436 5.050 10.972 1.00 59.59 91 GLN A CA 1
ATOM 620 C C . GLN A 1 91 ? 1.686 5.812 12.269 1.00 59.59 91 GLN A C 1
ATOM 622 O O . GLN A 1 91 ? 1.247 5.341 13.313 1.00 59.59 91 GLN A O 1
ATOM 627 N N . ASN A 1 92 ? 2.305 6.992 12.206 1.00 52.91 92 ASN A N 1
ATOM 628 C CA . ASN A 1 92 ? 2.561 7.829 13.377 1.00 52.91 92 ASN A CA 1
ATOM 629 C C . ASN A 1 92 ? 1.277 8.418 13.985 1.00 52.91 92 ASN A C 1
ATOM 631 O O . ASN A 1 92 ? 1.136 8.423 15.209 1.00 52.91 92 ASN A O 1
ATOM 635 N N . LEU A 1 93 ? 0.311 8.832 13.158 1.00 53.34 93 LEU A N 1
ATOM 636 C CA . LEU A 1 93 ? -1.016 9.250 13.634 1.00 53.34 93 LEU A CA 1
ATOM 637 C C . LEU A 1 93 ? -1.792 8.072 14.237 1.00 53.34 93 LEU A C 1
ATOM 639 O O . LEU A 1 93 ? -2.306 8.166 15.347 1.00 53.34 93 LEU A O 1
ATOM 643 N N . SER A 1 94 ? -1.778 6.920 13.564 1.00 52.88 94 SER A N 1
ATOM 644 C CA . SER A 1 94 ? -2.421 5.705 14.057 1.00 52.88 94 SER A CA 1
ATOM 645 C C . SER A 1 94 ? -1.798 5.233 15.373 1.00 52.88 94 SER A C 1
ATOM 647 O O . SER A 1 94 ? -2.535 4.912 16.296 1.00 52.88 94 SER A O 1
ATOM 649 N N . GLN A 1 95 ? -0.464 5.216 15.503 1.00 53.56 95 GLN A N 1
ATOM 650 C CA . GLN A 1 95 ? 0.271 4.594 16.614 1.00 53.56 95 GLN A CA 1
ATOM 651 C C . GLN A 1 95 ? -0.037 5.205 17.988 1.00 53.56 95 GLN A C 1
ATOM 653 O O . GLN A 1 95 ? -0.066 4.464 18.972 1.00 53.56 95 GLN A O 1
ATOM 658 N N . LYS A 1 96 ? -0.305 6.515 18.064 1.00 49.78 96 LYS A N 1
ATOM 659 C CA . LYS A 1 96 ? -0.678 7.184 19.322 1.00 49.78 96 LYS A CA 1
ATOM 660 C C . LYS A 1 96 ? -2.088 6.802 19.795 1.00 49.78 96 LYS A C 1
ATOM 662 O O . LYS A 1 96 ? -2.323 6.747 20.999 1.00 49.78 96 LYS A O 1
ATOM 667 N N . ASP A 1 97 ? -2.974 6.457 18.863 1.00 57.81 97 ASP A N 1
ATOM 668 C CA . ASP A 1 97 ? -4.381 6.151 19.122 1.00 57.81 97 ASP A CA 1
ATOM 669 C C . ASP A 1 97 ? -4.724 4.650 19.045 1.00 57.81 97 ASP A C 1
ATOM 671 O O . ASP A 1 97 ? -5.798 4.261 19.492 1.00 57.81 97 ASP A O 1
ATOM 675 N N . ARG A 1 98 ? -3.827 3.764 18.572 1.00 61.53 98 ARG A N 1
ATOM 676 C CA . ARG A 1 98 ? -4.096 2.307 18.433 1.00 61.53 98 ARG A CA 1
ATOM 677 C C . ARG A 1 98 ? -4.694 1.624 19.662 1.00 61.53 98 ARG A C 1
ATOM 679 O O . ARG A 1 98 ? -5.640 0.864 19.464 1.00 61.53 98 ARG A O 1
ATOM 686 N N . PRO A 1 99 ? -4.189 1.825 20.897 1.00 68.69 99 PRO A N 1
ATOM 687 C CA . PRO A 1 99 ? -4.808 1.185 22.054 1.00 68.69 99 PRO A CA 1
ATOM 688 C C . PRO A 1 99 ? -6.226 1.722 22.291 1.00 68.69 99 PRO A C 1
ATOM 690 O O . PRO A 1 99 ? -7.147 0.935 22.475 1.00 68.69 99 PRO A O 1
ATOM 693 N N . ARG A 1 100 ? -6.425 3.040 22.164 1.00 73.50 100 ARG A N 1
ATOM 694 C CA . ARG A 1 100 ? -7.726 3.697 22.356 1.00 73.50 100 ARG A CA 1
ATOM 695 C C . ARG A 1 100 ? -8.748 3.293 21.287 1.00 73.50 100 ARG A C 1
ATOM 697 O O . ARG A 1 100 ? -9.893 3.015 21.620 1.00 73.50 100 ARG A O 1
ATOM 704 N N . VAL A 1 101 ? -8.345 3.221 20.015 1.00 74.88 101 VAL A N 1
ATOM 705 C CA . VAL A 1 101 ? -9.200 2.791 18.891 1.00 74.88 101 VAL A CA 1
ATOM 706 C C . VAL A 1 101 ? -9.596 1.325 19.038 1.00 74.88 101 VAL A C 1
ATOM 708 O O . VAL A 1 101 ? -10.771 1.002 18.897 1.00 74.88 101 VAL A O 1
ATOM 711 N N . ALA A 1 102 ? -8.647 0.441 19.364 1.00 75.44 102 ALA A N 1
ATOM 712 C CA . ALA A 1 102 ? -8.938 -0.978 19.557 1.00 75.44 102 ALA A CA 1
ATOM 713 C C . ALA A 1 102 ? -9.913 -1.207 20.726 1.00 75.44 102 ALA A C 1
ATOM 715 O O . ALA A 1 102 ? -10.837 -2.013 20.622 1.00 75.44 102 ALA A O 1
ATOM 716 N N . GLU A 1 103 ? -9.743 -0.466 21.823 1.00 77.19 103 GLU A N 1
ATOM 717 C CA . GLU A 1 103 ? -10.659 -0.494 22.965 1.00 77.19 103 GLU A CA 1
ATOM 718 C C . GLU A 1 103 ? -12.046 0.060 22.598 1.00 77.19 103 GLU A C 1
ATOM 720 O O . GLU A 1 103 ? -13.063 -0.545 22.945 1.00 77.19 103 GLU A O 1
ATOM 725 N N . ALA A 1 104 ? -12.110 1.158 21.836 1.00 78.69 104 ALA A N 1
ATOM 726 C CA . ALA A 1 104 ? -13.364 1.730 21.344 1.00 78.69 104 ALA A CA 1
ATOM 727 C C . ALA A 1 104 ? -14.129 0.754 20.438 1.00 78.69 104 ALA A C 1
ATOM 729 O O . ALA A 1 104 ? -15.331 0.548 20.614 1.00 78.69 104 ALA A O 1
ATOM 730 N N . GLU A 1 105 ? -13.441 0.106 19.497 1.00 78.12 105 GLU A N 1
ATOM 731 C CA . GLU A 1 105 ? -14.044 -0.907 18.631 1.00 78.12 105 GLU A CA 1
ATOM 732 C C . GLU A 1 105 ? -14.543 -2.117 19.420 1.00 78.12 105 GLU A C 1
ATOM 734 O O . GLU A 1 105 ? -15.638 -2.617 19.143 1.00 78.12 105 GLU A O 1
ATOM 739 N N . ALA A 1 106 ? -13.785 -2.564 20.425 1.00 81.50 106 ALA A N 1
ATOM 740 C CA . ALA A 1 106 ? -14.197 -3.657 21.297 1.00 81.50 106 ALA A CA 1
ATOM 741 C C . ALA A 1 106 ? -15.495 -3.318 22.047 1.00 81.50 106 ALA A C 1
ATOM 743 O O . ALA A 1 106 ? -16.413 -4.139 22.089 1.00 81.50 106 ALA A O 1
ATOM 744 N N . ILE A 1 107 ? -15.613 -2.095 22.573 1.00 83.44 107 ILE A N 1
ATOM 745 C CA . ILE A 1 107 ? -16.825 -1.612 23.250 1.00 83.44 107 ILE A CA 1
ATOM 746 C C . ILE A 1 107 ? -18.001 -1.524 22.277 1.00 83.44 107 ILE A C 1
ATOM 748 O O . ILE A 1 107 ? -19.087 -2.018 22.586 1.00 83.44 107 ILE A O 1
ATOM 752 N N . ARG A 1 108 ? -17.788 -0.958 21.083 1.00 84.00 108 ARG A N 1
ATOM 753 C CA . ARG A 1 108 ? -18.814 -0.857 20.035 1.00 84.00 108 ARG A CA 1
ATOM 754 C C . ARG A 1 108 ? -19.360 -2.233 19.656 1.00 84.00 108 ARG A C 1
ATOM 756 O O . ARG A 1 108 ? -20.573 -2.425 19.602 1.00 84.00 108 ARG A O 1
ATOM 763 N N . LEU A 1 109 ? -18.477 -3.208 19.433 1.00 82.94 109 LEU A N 1
ATOM 764 C CA . LEU A 1 109 ? -18.862 -4.575 19.084 1.00 82.94 109 LEU A CA 1
ATOM 765 C C . LEU A 1 109 ? -19.578 -5.277 20.243 1.00 82.94 109 LEU A C 1
ATOM 767 O O . LEU A 1 109 ? -20.567 -5.977 20.016 1.00 82.94 109 LEU A O 1
ATOM 771 N N . ALA A 1 110 ? -19.105 -5.087 21.477 1.00 84.31 110 ALA A N 1
ATOM 772 C CA . ALA A 1 110 ? -19.732 -5.647 22.669 1.00 84.31 110 ALA A CA 1
ATOM 773 C C . ALA A 1 110 ? -21.167 -5.126 22.838 1.00 84.31 110 ALA A C 1
ATOM 775 O O . ALA A 1 110 ? -22.089 -5.926 23.002 1.00 84.31 110 ALA A O 1
ATOM 776 N N . LEU A 1 111 ? -21.370 -3.812 22.706 1.00 84.50 111 LEU A N 1
ATOM 777 C CA . LEU A 1 111 ? -22.689 -3.174 22.738 1.00 84.50 111 LEU A CA 1
ATOM 778 C C . LEU A 1 111 ? -23.588 -3.684 21.614 1.00 84.50 111 LEU A C 1
ATOM 780 O O . LEU A 1 111 ? -24.693 -4.148 21.880 1.00 84.50 111 LEU A O 1
ATOM 784 N N . PHE A 1 112 ? -23.106 -3.688 20.371 1.00 85.19 112 PHE A N 1
ATOM 785 C CA . PHE A 1 112 ? -23.873 -4.194 19.231 1.00 85.19 112 PHE A CA 1
ATOM 786 C C . PHE A 1 112 ? -24.292 -5.664 19.414 1.00 85.19 112 PHE A C 1
ATOM 788 O O . PHE A 1 112 ? -25.428 -6.055 19.132 1.00 85.19 112 PHE A O 1
ATOM 795 N N . THR A 1 113 ? -23.392 -6.496 19.940 1.00 84.12 113 THR A N 1
ATOM 796 C CA . THR A 1 113 ? -23.667 -7.915 20.208 1.00 84.12 113 THR A CA 1
ATOM 797 C C . THR A 1 113 ? -24.673 -8.091 21.347 1.00 84.12 113 THR A C 1
ATOM 799 O O . THR A 1 113 ? -25.528 -8.972 21.289 1.00 84.12 113 THR A O 1
ATOM 802 N N . ALA A 1 114 ? -24.606 -7.256 22.381 1.00 83.94 114 ALA A N 1
ATOM 803 C CA . ALA A 1 114 ? -25.557 -7.295 23.484 1.00 83.94 114 ALA A CA 1
ATOM 804 C C . ALA A 1 114 ? -26.957 -6.834 23.039 1.00 83.94 114 ALA A C 1
ATOM 806 O O . ALA A 1 114 ? -27.946 -7.515 23.318 1.00 83.94 114 ALA A O 1
ATOM 807 N N . VAL A 1 115 ? -27.034 -5.750 22.261 1.00 84.00 115 VAL A N 1
ATOM 808 C CA . VAL A 1 115 ? -28.285 -5.232 21.682 1.00 84.00 115 VAL A CA 1
ATOM 809 C C . VAL A 1 115 ? -28.917 -6.257 20.741 1.00 84.00 115 VAL A C 1
ATOM 811 O O . VAL A 1 115 ? -30.105 -6.549 20.864 1.00 84.00 115 VAL A O 1
ATOM 814 N N . SER A 1 116 ? -28.136 -6.881 19.852 1.00 84.25 116 SER A N 1
ATOM 815 C CA . SER A 1 116 ? -28.649 -7.919 18.939 1.00 84.25 116 SER A CA 1
ATOM 816 C C . SER A 1 116 ? -29.150 -9.177 19.656 1.00 84.25 116 SER A C 1
ATOM 818 O O . SER A 1 116 ? -30.048 -9.850 19.156 1.00 84.25 116 SER A O 1
ATOM 820 N N . LYS A 1 117 ? -28.635 -9.478 20.854 1.00 84.62 117 LYS A N 1
ATOM 821 C CA . LYS A 1 117 ? -29.155 -10.547 21.724 1.00 84.62 117 LYS A CA 1
ATOM 822 C C . LYS A 1 117 ? -30.334 -10.111 22.602 1.00 84.62 117 LYS A C 1
ATOM 824 O O . LYS A 1 117 ? -30.841 -10.928 23.369 1.00 84.62 117 LYS A O 1
ATOM 829 N N . GLY A 1 118 ? -30.774 -8.856 22.507 1.00 84.00 118 GLY A N 1
ATOM 830 C CA . GLY A 1 118 ? -31.904 -8.311 23.261 1.00 84.00 118 GLY A CA 1
ATOM 831 C C . GLY A 1 118 ? -31.599 -8.026 24.733 1.00 84.00 118 GLY A C 1
ATOM 832 O O . GLY A 1 118 ? -32.512 -8.024 25.559 1.00 84.00 118 GLY A O 1
ATOM 833 N N . TRP A 1 119 ? -30.331 -7.826 25.094 1.00 81.81 119 TRP A N 1
ATOM 834 C CA . TRP A 1 119 ? -29.947 -7.543 26.476 1.00 81.81 119 TRP A CA 1
ATOM 835 C C . TRP A 1 119 ? -30.283 -6.090 26.808 1.00 81.81 119 TRP A C 1
ATOM 837 O O . TRP A 1 119 ? -29.762 -5.173 26.185 1.00 81.81 119 TRP A O 1
ATOM 847 N N . ARG A 1 120 ? -31.162 -5.880 27.792 1.00 73.88 120 ARG A N 1
ATOM 848 C CA . ARG A 1 120 ? -31.623 -4.534 28.184 1.00 73.88 120 ARG A CA 1
ATOM 849 C C . ARG A 1 120 ? -30.800 -3.895 29.298 1.00 73.88 120 ARG A C 1
ATOM 851 O O . ARG A 1 120 ? -30.735 -2.674 29.383 1.00 73.88 120 ARG A O 1
ATOM 858 N N . LYS A 1 121 ? -30.167 -4.731 30.127 1.00 82.69 121 LYS A N 1
ATOM 859 C CA . LYS A 1 121 ? -29.316 -4.322 31.245 1.00 82.69 121 LYS A CA 1
ATOM 860 C C . LYS A 1 121 ? -27.900 -4.828 31.028 1.00 82.69 121 LYS A C 1
ATOM 862 O O . LYS A 1 121 ? -27.681 -6.039 30.994 1.00 82.69 121 LYS A O 1
ATOM 867 N N . ILE A 1 122 ? -26.956 -3.911 30.861 1.00 80.94 122 ILE A N 1
ATOM 868 C CA . ILE A 1 122 ? -25.573 -4.216 30.495 1.00 80.94 122 ILE A CA 1
ATOM 869 C C . ILE A 1 122 ? -24.649 -3.456 31.446 1.00 80.94 122 ILE A C 1
ATOM 871 O O . ILE A 1 122 ? -24.745 -2.243 31.607 1.00 80.94 122 ILE A O 1
ATOM 875 N N . ILE A 1 123 ? -23.736 -4.179 32.088 1.00 83.12 123 ILE A N 1
ATOM 876 C CA . ILE A 1 123 ? -22.651 -3.583 32.869 1.00 83.12 123 ILE A CA 1
ATOM 877 C C . ILE A 1 123 ? -21.392 -3.774 32.039 1.00 83.12 123 ILE A C 1
ATOM 879 O O . ILE A 1 123 ? -21.010 -4.911 31.761 1.00 83.12 123 ILE A O 1
ATOM 883 N N . LEU A 1 124 ? -20.798 -2.671 31.596 1.00 81.12 124 LEU A N 1
ATOM 884 C CA . LEU A 1 124 ? -19.632 -2.688 30.730 1.00 81.12 124 LEU A CA 1
ATOM 885 C C . LEU A 1 124 ? -18.401 -2.295 31.542 1.00 81.12 124 LEU A C 1
ATOM 887 O O . LEU A 1 124 ? -18.275 -1.168 32.020 1.00 81.12 124 LEU A O 1
ATOM 891 N N . GLU A 1 125 ? -17.502 -3.257 31.712 1.00 82.19 125 GLU A N 1
ATOM 892 C CA . GLU A 1 125 ? -16.274 -3.104 32.484 1.00 82.19 125 GLU A CA 1
ATOM 893 C C . GLU A 1 125 ? -15.091 -2.908 31.530 1.00 82.19 125 GLU A C 1
ATOM 895 O O . GLU A 1 125 ? -14.867 -3.733 30.646 1.00 82.19 125 GLU A O 1
ATOM 900 N N . SER A 1 126 ? -14.349 -1.807 31.677 1.00 77.00 126 SER A N 1
ATOM 901 C CA . SER A 1 126 ? -13.208 -1.479 30.810 1.00 77.00 126 SER A CA 1
ATOM 902 C C . SER A 1 126 ? -12.023 -0.958 31.623 1.00 77.00 126 SER A C 1
ATOM 904 O O . SER A 1 126 ? -12.205 -0.239 32.604 1.00 77.00 126 SER A O 1
ATOM 906 N N . ASP A 1 127 ? -10.794 -1.307 31.244 1.00 77.44 127 ASP A N 1
ATOM 907 C CA . ASP A 1 127 ? -9.568 -0.731 31.817 1.00 77.44 127 ASP A CA 1
ATOM 908 C C . ASP A 1 127 ? -9.108 0.553 31.093 1.00 77.44 127 ASP A C 1
ATOM 910 O O . ASP A 1 127 ? -8.145 1.201 31.514 1.00 77.44 127 ASP A O 1
ATOM 914 N N . ALA A 1 128 ? -9.858 0.971 30.069 1.00 70.94 128 ALA A N 1
ATOM 915 C CA . ALA A 1 128 ? -9.640 2.147 29.233 1.00 70.94 128 ALA A CA 1
ATOM 916 C C . ALA A 1 128 ? -10.138 3.451 29.883 1.00 70.94 128 ALA A C 1
ATOM 918 O O . ALA A 1 128 ? -11.110 4.058 29.427 1.00 70.94 128 ALA A O 1
ATOM 919 N N . LYS A 1 129 ? -9.492 3.901 30.967 1.00 75.94 129 LYS A N 1
ATOM 920 C CA . LYS A 1 129 ? -9.945 5.086 31.725 1.00 75.94 129 LYS A CA 1
ATOM 921 C C . LYS A 1 129 ? -10.152 6.326 30.838 1.00 75.94 129 LYS A C 1
ATOM 923 O O . LYS A 1 129 ? -11.179 6.981 30.948 1.00 75.94 129 LYS A O 1
ATOM 928 N N . GLU A 1 130 ? -9.208 6.613 29.944 1.00 74.00 130 GLU A N 1
ATOM 929 C CA . GLU A 1 130 ? -9.271 7.802 29.081 1.00 74.00 130 GLU A CA 1
ATOM 930 C C . GLU A 1 130 ? -10.404 7.735 28.047 1.00 74.00 130 GLU A C 1
ATOM 932 O O . GLU A 1 130 ? -10.985 8.759 27.704 1.00 74.00 130 GLU A O 1
ATOM 937 N N . LEU A 1 131 ? -10.735 6.537 27.557 1.00 76.19 131 LEU A N 1
ATOM 938 C CA . LEU A 1 131 ? -11.846 6.341 26.630 1.00 76.19 131 LEU A CA 1
ATOM 939 C C . LEU A 1 131 ? -13.195 6.480 27.352 1.00 76.19 131 LEU A C 1
ATOM 941 O O . LEU A 1 131 ? -14.121 7.077 26.814 1.00 76.19 131 LEU A O 1
ATOM 945 N N . VAL A 1 132 ? -13.305 5.961 28.578 1.00 79.00 132 VAL A N 1
ATOM 946 C CA . VAL A 1 132 ? -14.520 6.102 29.397 1.00 79.00 132 VAL A CA 1
ATOM 947 C C . VAL A 1 132 ? -14.758 7.569 29.761 1.00 79.00 132 VAL A C 1
ATOM 949 O O . VAL A 1 132 ? -15.866 8.059 29.576 1.00 79.00 132 VAL A O 1
ATOM 952 N N . GLU A 1 133 ? -13.718 8.303 30.167 1.00 76.75 133 GLU A N 1
ATOM 953 C CA . GLU A 1 133 ? -13.811 9.748 30.437 1.00 76.75 133 GLU A CA 1
ATOM 954 C C . GLU A 1 133 ? -14.202 10.563 29.188 1.00 76.75 133 GLU A C 1
ATOM 956 O O . GLU A 1 133 ? -14.877 11.589 29.293 1.00 76.75 133 GLU A O 1
ATOM 961 N N . LEU A 1 134 ? -13.807 10.102 27.998 1.00 74.31 134 LEU A N 1
ATOM 962 C CA . LEU A 1 134 ? -14.176 10.707 26.718 1.00 74.31 134 LEU A CA 1
ATOM 963 C C . LEU A 1 134 ? -15.644 10.440 26.349 1.00 74.31 134 LEU A C 1
ATOM 965 O O . LEU A 1 134 ? -16.330 11.350 25.893 1.00 74.31 134 LEU A O 1
ATOM 969 N N . ILE A 1 135 ? -16.136 9.224 26.595 1.00 74.31 135 ILE A N 1
ATOM 970 C CA . ILE A 1 135 ? -17.546 8.844 26.414 1.00 74.31 135 ILE A CA 1
ATOM 971 C C . ILE A 1 135 ? -18.446 9.576 27.421 1.00 74.31 135 ILE A C 1
ATOM 973 O O . ILE A 1 135 ? -19.563 9.955 27.092 1.00 74.31 135 ILE A O 1
ATOM 977 N N . GLU A 1 136 ? -17.976 9.826 28.641 1.00 75.94 136 GLU A N 1
ATOM 978 C CA . GLU A 1 136 ? -18.714 10.613 29.641 1.00 75.94 136 GLU A CA 1
ATOM 979 C C . GLU A 1 136 ? -18.668 12.134 29.371 1.00 75.94 136 GLU A C 1
ATOM 981 O O . GLU A 1 136 ? -19.320 12.907 30.072 1.00 75.94 136 GLU A O 1
ATOM 986 N N . GLY A 1 137 ? -17.947 12.579 28.332 1.00 65.25 137 GLY A N 1
ATOM 987 C CA . GLY A 1 137 ? -17.915 13.975 27.878 1.00 65.25 137 GLY A CA 1
ATOM 988 C C . GLY A 1 137 ? -16.977 14.896 28.668 1.00 65.25 137 GLY A C 1
ATOM 989 O O . GLY A 1 137 ? -17.104 16.116 28.580 1.00 65.25 137 GLY A O 1
ATOM 990 N N . VAL A 1 138 ? -16.032 14.346 29.440 1.00 61.09 138 VAL A N 1
ATOM 991 C CA . VAL A 1 138 ? -15.192 15.107 30.388 1.00 61.09 138 VAL A CA 1
ATOM 992 C C . VAL A 1 138 ? -13.932 15.705 29.738 1.00 61.09 138 VAL A C 1
ATOM 994 O O . VAL A 1 138 ? -13.367 16.663 30.263 1.00 61.09 138 VAL A O 1
ATOM 997 N N . SER A 1 139 ? -13.480 15.204 28.584 1.00 55.50 139 SER A N 1
ATOM 998 C CA . SER A 1 139 ? -12.276 15.709 27.898 1.00 55.50 139 SER A CA 1
ATOM 999 C C . SER A 1 139 ? -12.508 15.973 26.411 1.00 55.50 139 SER A C 1
ATOM 1001 O O . SER A 1 139 ? -12.676 15.049 25.628 1.00 55.50 139 SER A O 1
ATOM 1003 N N . THR A 1 140 ? -12.446 17.243 26.003 1.00 52.38 140 THR A N 1
ATOM 1004 C CA . THR A 1 140 ? -12.646 17.709 24.615 1.00 52.38 140 THR A CA 1
ATOM 1005 C C . THR A 1 140 ? -11.344 18.071 23.897 1.00 52.38 140 THR A C 1
ATOM 1007 O O . THR A 1 140 ? -11.330 18.986 23.077 1.00 52.38 140 THR A O 1
ATOM 1010 N N . ASN A 1 141 ? -10.221 17.423 24.215 1.00 53.66 141 ASN A N 1
ATOM 1011 C CA . ASN A 1 141 ? -8.947 17.764 23.587 1.00 53.66 141 ASN A CA 1
ATOM 1012 C C . ASN A 1 141 ? -8.355 16.579 22.830 1.00 53.66 141 ASN A C 1
ATOM 1014 O O . ASN A 1 141 ? -7.914 15.602 23.432 1.00 53.66 141 ASN A O 1
ATOM 1018 N N . GLN A 1 142 ? -8.250 16.786 21.514 1.00 60.78 142 GLN A N 1
ATOM 1019 C CA . GLN A 1 142 ? -7.766 15.866 20.482 1.00 60.78 142 GLN A CA 1
ATOM 1020 C C . GLN A 1 142 ? -8.804 14.820 20.086 1.00 60.78 142 GLN A C 1
ATOM 1022 O O . GLN A 1 142 ? -9.719 14.564 20.850 1.00 60.78 142 GLN A O 1
ATOM 1027 N N . LEU A 1 143 ? -8.602 14.216 18.912 1.00 54.69 143 LEU A N 1
ATOM 1028 C CA . LEU A 1 143 ? -9.368 13.124 18.292 1.00 54.69 143 LEU A CA 1
ATOM 1029 C C . LEU A 1 143 ? -10.263 13.647 17.171 1.00 54.69 143 LEU A C 1
ATOM 1031 O O . LEU A 1 143 ? -11.384 14.058 17.410 1.00 54.69 143 LEU A O 1
ATOM 1035 N N . GLY A 1 144 ? -9.739 13.645 15.943 1.00 57.75 144 GLY A N 1
ATOM 1036 C CA . GLY A 1 144 ? -10.551 13.666 14.722 1.00 57.75 144 GLY A CA 1
ATOM 1037 C C . GLY A 1 144 ? -10.954 12.249 14.297 1.00 57.75 144 GLY A C 1
ATOM 1038 O O . GLY A 1 144 ? -12.073 12.043 13.837 1.00 57.75 144 GLY A O 1
ATOM 1039 N N . ASP A 1 145 ? -10.090 11.259 14.550 1.00 61.56 145 ASP A N 1
ATOM 1040 C CA . ASP A 1 145 ? -10.262 9.893 14.037 1.00 61.56 145 ASP A CA 1
ATOM 1041 C C . ASP A 1 145 ? -11.212 9.022 14.884 1.00 61.56 145 ASP A C 1
ATOM 1043 O O . ASP A 1 145 ? -11.903 8.165 14.341 1.00 61.56 145 ASP A O 1
ATOM 1047 N N . ILE A 1 146 ? -11.307 9.245 16.205 1.00 68.31 146 ILE A N 1
ATOM 1048 C CA . ILE A 1 146 ? -12.162 8.433 17.108 1.00 68.31 146 ILE A CA 1
ATOM 1049 C C . ILE A 1 146 ? -13.581 9.023 17.256 1.00 68.31 146 ILE A C 1
ATOM 1051 O O . ILE A 1 146 ? -14.482 8.361 17.764 1.00 68.31 146 ILE A O 1
ATOM 1055 N N . VAL A 1 147 ? -13.832 10.248 16.779 1.00 72.75 147 VAL A N 1
ATOM 1056 C CA . VAL A 1 147 ? -15.131 10.942 16.946 1.00 72.75 147 VAL A CA 1
ATOM 1057 C C . VAL A 1 147 ? -16.283 10.145 16.353 1.00 72.75 147 VAL A C 1
ATOM 1059 O O . VAL A 1 147 ? -17.345 10.041 16.962 1.00 72.75 147 VAL A O 1
ATOM 1062 N N . THR A 1 148 ? -16.068 9.561 15.177 1.00 72.94 148 THR A N 1
ATOM 1063 C CA . THR A 1 148 ? -17.064 8.731 14.491 1.00 72.94 148 THR A CA 1
ATOM 1064 C C . THR A 1 148 ? -17.388 7.478 15.300 1.00 72.94 148 THR A C 1
ATOM 1066 O O . THR A 1 148 ? -18.559 7.163 15.490 1.00 72.94 148 THR A O 1
ATOM 1069 N N . LEU A 1 149 ? -16.371 6.814 15.860 1.00 75.25 149 LEU A N 1
ATOM 1070 C CA . LEU A 1 149 ? -16.546 5.653 16.736 1.00 75.25 149 LEU A CA 1
ATOM 1071 C C . LEU A 1 149 ? -17.283 6.007 18.034 1.00 75.25 149 LEU A C 1
ATOM 1073 O O . LEU A 1 149 ? -18.135 5.241 18.477 1.00 75.25 149 LEU A O 1
ATOM 1077 N N . ILE A 1 150 ? -16.996 7.162 18.636 1.00 78.44 150 ILE A N 1
ATOM 1078 C CA . ILE A 1 150 ? -17.673 7.619 19.860 1.00 78.44 150 ILE A CA 1
ATOM 1079 C C . ILE A 1 150 ? -19.134 7.978 19.576 1.00 78.44 150 ILE A C 1
ATOM 1081 O O . ILE A 1 150 ? -20.012 7.605 20.352 1.00 78.44 150 ILE A O 1
ATOM 1085 N N . ALA A 1 151 ? -19.418 8.635 18.448 1.00 79.56 151 ALA A N 1
ATOM 1086 C CA . ALA A 1 151 ? -20.785 8.918 18.017 1.00 79.56 151 ALA A CA 1
ATOM 1087 C C . ALA A 1 151 ? -21.597 7.626 17.809 1.00 79.56 151 ALA A C 1
ATOM 1089 O O . ALA A 1 151 ? -22.734 7.531 18.276 1.00 79.56 151 ALA A O 1
ATOM 1090 N N . ASP A 1 152 ? -20.992 6.608 17.189 1.00 82.75 152 ASP A N 1
ATOM 1091 C CA . ASP A 1 152 ? -21.581 5.272 17.039 1.00 82.75 152 ASP A CA 1
ATOM 1092 C C . ASP A 1 152 ? -21.859 4.611 18.397 1.00 82.75 152 ASP A C 1
ATOM 1094 O O . ASP A 1 152 ? -22.932 4.043 18.612 1.00 82.75 152 ASP A O 1
ATOM 1098 N N . ILE A 1 153 ? -20.912 4.694 19.338 1.00 82.75 153 ILE A N 1
ATOM 1099 C CA . ILE A 1 153 ? -21.086 4.150 20.690 1.00 82.75 153 ILE A CA 1
ATOM 1100 C C . ILE A 1 153 ? -22.258 4.844 21.385 1.00 82.75 153 ILE A C 1
ATOM 1102 O O . ILE A 1 153 ? -23.132 4.149 21.895 1.00 82.75 153 ILE A O 1
ATOM 1106 N N . HIS A 1 154 ? -22.345 6.175 21.354 1.00 82.94 154 HIS A N 1
ATOM 1107 C CA . HIS A 1 154 ? -23.475 6.912 21.929 1.00 82.94 154 HIS A CA 1
ATOM 1108 C C . HIS A 1 154 ? -24.820 6.525 21.312 1.00 82.94 154 HIS A C 1
ATOM 1110 O O . HIS A 1 154 ? -25.816 6.409 22.028 1.00 82.94 154 HIS A O 1
ATOM 1116 N N . HIS A 1 155 ? -24.861 6.269 20.003 1.00 84.31 155 HIS A N 1
ATOM 1117 C CA . HIS A 1 155 ? -26.074 5.780 19.358 1.00 84.31 155 HIS A CA 1
ATOM 1118 C C . HIS A 1 155 ? -26.493 4.404 19.901 1.00 84.31 155 HIS A C 1
ATOM 1120 O O . HIS A 1 155 ? -27.662 4.196 20.221 1.00 84.31 155 HIS A O 1
ATOM 1126 N N . LEU A 1 156 ? -25.538 3.486 20.084 1.00 81.38 156 LEU A N 1
ATOM 1127 C CA . LEU A 1 156 ? -25.787 2.166 20.677 1.00 81.38 156 LEU A CA 1
ATOM 1128 C C . LEU A 1 156 ? -26.175 2.241 22.163 1.00 81.38 156 LEU A C 1
ATOM 1130 O O . LEU A 1 156 ? -26.981 1.428 22.618 1.00 81.38 156 LEU A O 1
ATOM 1134 N N . GLN A 1 157 ? -25.650 3.215 22.914 1.00 80.25 157 GLN A N 1
ATOM 1135 C CA . GLN A 1 157 ? -26.056 3.459 24.303 1.00 80.25 157 GLN A CA 1
ATOM 1136 C C . GLN A 1 157 ? -27.542 3.820 24.392 1.00 80.25 157 GLN A C 1
ATOM 1138 O O . GLN A 1 157 ? -28.237 3.298 25.258 1.00 80.25 157 GLN A O 1
ATOM 1143 N N . GLY A 1 158 ? -28.046 4.649 23.470 1.00 77.25 158 GLY A N 1
ATOM 1144 C CA . GLY A 1 158 ? -29.458 5.046 23.427 1.00 77.25 158 GLY A CA 1
ATOM 1145 C C . GLY A 1 158 ? -30.437 3.894 23.172 1.00 77.25 158 GLY A C 1
ATOM 1146 O O . GLY A 1 158 ? -31.633 4.046 23.408 1.00 77.25 158 GLY A O 1
ATOM 1147 N N . LEU A 1 159 ? -29.946 2.738 22.714 1.00 81.38 159 LEU A N 1
ATOM 1148 C CA . LEU A 1 159 ? -30.747 1.528 22.509 1.00 81.38 159 LEU A CA 1
ATOM 1149 C C . LEU A 1 159 ? -30.814 0.625 23.756 1.00 81.38 159 LEU A C 1
ATOM 1151 O O . LEU A 1 159 ? -31.594 -0.327 23.770 1.00 81.38 159 LEU A O 1
ATOM 1155 N N . CYS A 1 160 ? -30.011 0.894 24.790 1.00 75.00 160 CYS A N 1
ATOM 1156 C CA . CYS A 1 160 ? -29.963 0.110 26.026 1.00 75.00 160 CYS A CA 1
ATOM 1157 C C . CYS A 1 160 ? -30.732 0.831 27.150 1.00 75.00 160 CYS A C 1
ATOM 1159 O O . CYS A 1 160 ? -30.490 2.008 27.394 1.00 75.00 160 CYS A O 1
ATOM 1161 N N . GLU A 1 161 ? -31.635 0.139 27.862 1.00 76.62 161 GLU A N 1
ATOM 1162 C CA . GLU A 1 161 ? -32.417 0.738 28.967 1.00 76.62 161 GLU A CA 1
ATOM 1163 C C . GLU A 1 161 ? -31.556 1.029 30.208 1.00 76.62 161 GLU A C 1
ATOM 1165 O O . GLU A 1 161 ? -31.800 2.014 30.899 1.00 76.62 161 GLU A O 1
ATOM 1170 N N . ASP A 1 162 ? -30.570 0.175 30.510 1.00 79.12 162 ASP A N 1
ATOM 1171 C CA . ASP A 1 162 ? -29.779 0.271 31.743 1.00 79.12 162 ASP A CA 1
ATOM 1172 C C . ASP A 1 162 ? -28.313 -0.124 31.475 1.00 79.12 162 ASP A C 1
ATOM 1174 O O . ASP A 1 162 ? -27.926 -1.294 31.584 1.00 79.12 162 ASP A O 1
ATOM 1178 N N . LEU A 1 163 ? -27.505 0.854 31.049 1.00 79.88 163 LEU A N 1
ATOM 1179 C CA . LEU A 1 163 ? -26.087 0.686 30.719 1.00 79.88 163 LEU A CA 1
ATOM 1180 C C . LEU A 1 163 ? -25.199 1.419 31.728 1.00 79.88 163 LEU A C 1
ATOM 1182 O O . LEU A 1 163 ? -25.283 2.636 31.875 1.00 79.88 163 LEU A O 1
ATOM 1186 N N . VAL A 1 164 ? -24.302 0.680 32.383 1.00 81.50 164 VAL A N 1
ATOM 1187 C CA . VAL A 1 164 ? -23.369 1.236 33.375 1.00 81.50 164 VAL A CA 1
ATOM 1188 C C . VAL A 1 164 ? -21.933 0.939 32.968 1.00 81.50 164 VAL A C 1
ATOM 1190 O O . VAL A 1 164 ? -21.552 -0.228 32.871 1.00 81.50 164 VAL A O 1
ATOM 1193 N N . PHE A 1 165 ? -21.124 1.985 32.794 1.00 79.62 165 PHE A N 1
ATOM 1194 C CA . PHE A 1 165 ? -19.680 1.860 32.595 1.00 79.62 165 PHE A CA 1
ATOM 1195 C C . PHE A 1 165 ? -18.965 1.783 33.949 1.00 79.62 165 PHE A C 1
ATOM 1197 O O . PHE A 1 165 ? -19.221 2.584 34.847 1.00 79.62 165 PHE A O 1
ATOM 1204 N N . ARG A 1 166 ? -18.070 0.805 34.123 1.00 81.31 166 ARG A N 1
ATOM 1205 C CA . ARG A 1 166 ? -17.178 0.714 35.292 1.00 81.31 166 ARG A CA 1
ATOM 1206 C C . ARG A 1 166 ? -15.733 0.585 34.849 1.00 81.31 166 ARG A C 1
ATOM 1208 O O . ARG A 1 166 ? -15.395 -0.283 34.048 1.00 81.31 166 ARG A O 1
ATOM 1215 N N . VAL A 1 167 ? -14.868 1.406 35.439 1.00 78.94 167 VAL A N 1
ATOM 1216 C CA . VAL A 1 167 ? -13.425 1.309 35.215 1.00 78.94 167 VAL A CA 1
ATOM 1217 C C . VAL A 1 167 ? -12.818 0.295 36.183 1.00 78.94 167 VAL A C 1
ATOM 1219 O O . VAL A 1 167 ? -12.940 0.444 37.402 1.00 78.94 167 VAL A O 1
ATOM 1222 N N . ILE A 1 168 ? -12.146 -0.727 35.652 1.00 73.06 168 ILE A N 1
ATOM 1223 C CA . ILE A 1 168 ? -11.507 -1.788 36.443 1.00 73.06 168 ILE A CA 1
ATOM 1224 C C . ILE A 1 168 ? -9.982 -1.709 36.327 1.00 73.06 168 ILE A C 1
ATOM 1226 O O . ILE A 1 168 ? -9.423 -1.373 35.287 1.00 73.06 168 ILE A O 1
ATOM 1230 N N . LYS A 1 169 ? -9.271 -2.015 37.421 1.00 63.97 169 LYS A N 1
ATOM 1231 C CA . LYS A 1 169 ? -7.800 -2.078 37.429 1.00 63.97 169 LYS A CA 1
ATOM 1232 C C . LYS A 1 169 ? -7.314 -3.248 36.559 1.00 63.97 169 LYS A C 1
ATOM 1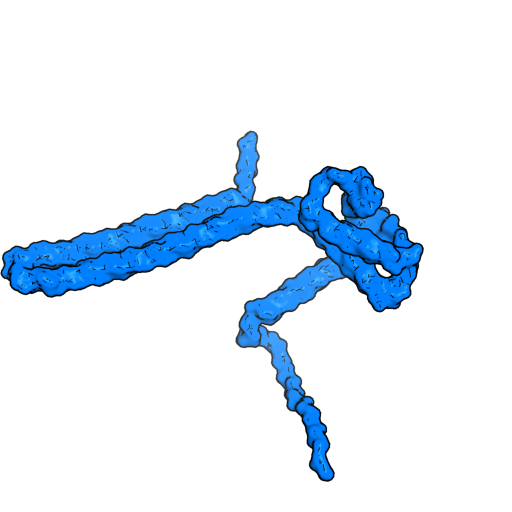234 O O . LYS A 1 169 ? -7.781 -4.369 36.738 1.00 63.97 169 LYS A O 1
ATOM 1239 N N . ARG A 1 170 ? -6.296 -3.014 35.716 1.00 61.72 170 ARG A N 1
ATOM 1240 C CA . ARG A 1 170 ? -5.692 -3.980 34.764 1.00 61.72 170 ARG A CA 1
ATOM 1241 C C . ARG A 1 170 ? -5.488 -5.416 35.274 1.00 61.72 170 ARG A C 1
ATOM 1243 O O . ARG A 1 170 ? -5.622 -6.355 34.500 1.00 61.72 170 ARG A O 1
ATOM 1250 N N . GLN A 1 171 ? -5.192 -5.614 36.561 1.00 58.59 171 GLN A N 1
ATOM 1251 C CA . GLN A 1 171 ? -4.993 -6.952 37.143 1.00 58.59 171 GLN A CA 1
ATOM 1252 C C . GLN A 1 171 ? -6.256 -7.832 37.142 1.00 58.59 171 GLN A C 1
ATOM 1254 O O . GLN A 1 171 ? -6.137 -9.051 37.062 1.00 58.59 171 GLN A O 1
ATOM 1259 N N . ALA A 1 172 ? -7.450 -7.236 37.200 1.00 58.34 172 ALA A N 1
ATOM 1260 C CA . ALA A 1 172 ? -8.717 -7.967 37.167 1.00 58.34 172 ALA A CA 1
ATOM 1261 C C . ALA A 1 172 ? -9.215 -8.251 35.735 1.00 58.34 172 ALA A C 1
ATOM 1263 O O . ALA A 1 172 ? -10.148 -9.029 35.570 1.00 58.34 172 ALA A O 1
ATOM 1264 N N . ASN A 1 173 ? -8.558 -7.697 34.703 1.00 62.12 173 ASN A N 1
ATOM 1265 C CA . ASN A 1 173 ? -8.901 -7.906 33.291 1.00 62.12 173 ASN A CA 1
ATOM 1266 C C . ASN A 1 173 ? -7.993 -8.942 32.585 1.00 62.12 173 ASN A C 1
ATOM 1268 O O . ASN A 1 173 ? -7.850 -8.951 31.362 1.00 62.12 173 ASN A O 1
ATOM 1272 N N . SER A 1 174 ? -7.345 -9.829 33.347 1.00 60.78 174 SER A N 1
ATOM 1273 C CA . SER A 1 174 ? -6.413 -10.841 32.821 1.00 60.78 174 SER A CA 1
ATOM 1274 C C . SER A 1 174 ? -7.081 -11.837 31.862 1.00 60.78 174 SER A C 1
ATOM 1276 O O . SER A 1 174 ? -6.464 -12.265 30.886 1.00 60.78 174 SER A O 1
ATOM 1278 N N . LEU A 1 175 ? -8.358 -12.161 32.095 1.00 58.28 175 LEU A N 1
ATOM 1279 C CA . LEU A 1 175 ? -9.160 -13.036 31.233 1.00 58.28 175 LEU A CA 1
ATOM 1280 C C . LEU A 1 175 ? -9.483 -12.399 29.873 1.00 58.28 175 LEU A C 1
ATOM 1282 O O . LEU A 1 175 ? -9.392 -13.087 28.856 1.00 58.28 175 LEU A O 1
ATOM 1286 N N . ALA A 1 176 ? -9.807 -11.101 29.826 1.00 61.97 176 ALA A N 1
ATOM 1287 C CA . ALA A 1 176 ? -10.037 -10.408 28.556 1.00 61.97 176 ALA A CA 1
ATOM 1288 C C . ALA A 1 176 ? -8.727 -10.171 27.795 1.00 61.97 176 ALA A C 1
ATOM 1290 O O . ALA A 1 176 ? -8.685 -10.280 26.573 1.00 61.97 176 ALA A O 1
ATOM 1291 N N . HIS A 1 177 ? -7.626 -9.932 28.511 1.00 62.16 177 HIS A N 1
ATOM 1292 C CA . HIS A 1 177 ? -6.302 -9.868 27.899 1.00 62.16 177 HIS A CA 1
ATOM 1293 C C . HIS A 1 177 ? -5.925 -11.205 27.232 1.00 62.16 177 HIS A C 1
ATOM 1295 O O . HIS A 1 177 ? -5.450 -11.232 26.096 1.00 62.16 177 HIS A O 1
ATOM 1301 N N . PHE A 1 178 ? -6.181 -12.335 27.899 1.00 63.03 178 PHE A N 1
ATOM 1302 C CA . PHE A 1 178 ? -5.925 -13.666 27.339 1.00 63.03 178 PHE A CA 1
ATOM 1303 C C . PHE A 1 178 ? -6.847 -14.001 26.150 1.00 63.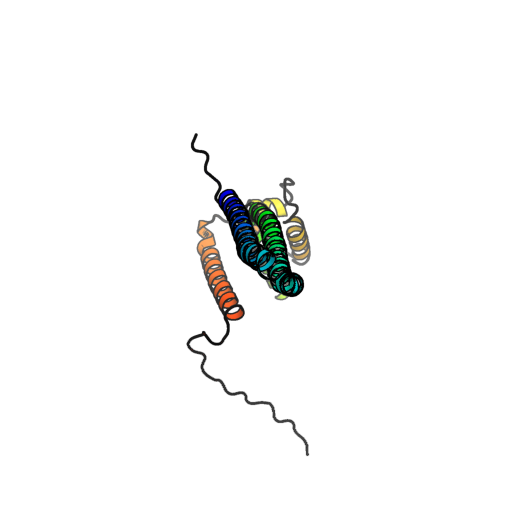03 178 PHE A C 1
ATOM 1305 O O . PHE A 1 178 ? -6.406 -14.643 25.194 1.00 63.03 178 PHE A O 1
ATOM 1312 N N . SER A 1 179 ? -8.107 -13.550 26.162 1.00 62.47 179 SER A N 1
ATOM 1313 C CA . SER A 1 179 ? -9.035 -13.748 25.038 1.00 62.47 179 SER A CA 1
ATOM 1314 C C . SER A 1 179 ? -8.688 -12.871 23.831 1.00 62.47 179 SER A C 1
ATOM 1316 O O . SER A 1 179 ? -8.732 -13.357 22.701 1.00 62.47 179 SER A O 1
ATOM 1318 N N . ALA A 1 180 ? -8.251 -11.627 24.050 1.00 61.66 180 ALA A N 1
ATOM 1319 C CA . ALA A 1 180 ? -7.754 -10.748 22.995 1.00 61.66 180 ALA A CA 1
ATOM 1320 C C . ALA A 1 180 ? -6.487 -11.320 22.339 1.00 61.66 180 ALA A C 1
ATOM 1322 O O . ALA A 1 180 ? -6.370 -11.317 21.114 1.00 61.66 180 ALA A O 1
ATOM 1323 N N . GLN A 1 181 ? -5.573 -11.895 23.129 1.00 64.94 181 GLN A N 1
ATOM 1324 C CA . GLN A 1 181 ? -4.361 -12.541 22.617 1.00 64.94 181 GLN A CA 1
ATOM 1325 C C . GLN A 1 181 ? -4.681 -13.775 21.756 1.00 64.94 181 GLN A C 1
ATOM 1327 O O . GLN A 1 181 ? -4.075 -13.974 20.699 1.00 64.94 181 GLN A O 1
ATOM 1332 N N . GLN A 1 182 ? -5.675 -14.571 22.160 1.00 61.06 182 GLN A N 1
ATOM 1333 C CA . GLN A 1 182 ? -6.177 -15.683 21.350 1.00 61.06 182 GLN A CA 1
ATOM 1334 C C . GLN A 1 182 ? -6.899 -15.204 20.085 1.00 61.06 182 GLN A C 1
ATOM 1336 O O . GLN A 1 182 ? -6.695 -15.777 19.017 1.00 61.06 182 GLN A O 1
ATOM 1341 N N . GLY A 1 183 ? -7.691 -14.132 20.171 1.00 58.00 183 GLY A N 1
ATOM 1342 C CA . GLY A 1 183 ? -8.372 -13.519 19.030 1.00 58.00 183 GLY A CA 1
ATOM 1343 C C . GLY A 1 183 ? -7.400 -12.960 17.992 1.00 58.00 183 GLY A C 1
ATOM 1344 O O . GLY A 1 183 ? -7.589 -13.177 16.797 1.00 58.00 183 GLY A O 1
ATOM 1345 N N . LEU A 1 184 ? -6.311 -12.323 18.432 1.00 55.66 184 LEU A N 1
ATOM 1346 C CA . LEU A 1 184 ? -5.253 -11.838 17.548 1.00 55.66 184 LEU A CA 1
ATOM 1347 C C . LEU A 1 184 ? -4.556 -13.007 16.842 1.00 55.66 184 LEU A C 1
ATOM 1349 O O . LEU A 1 184 ? -4.386 -12.971 15.629 1.00 55.66 184 LEU A O 1
ATOM 1353 N N . SER A 1 185 ? -4.223 -14.077 17.569 1.00 56.38 185 SER A N 1
ATOM 1354 C CA . SER A 1 185 ? -3.595 -15.276 16.995 1.00 56.38 185 SER A CA 1
ATOM 1355 C C . SER A 1 185 ? -4.522 -16.012 16.007 1.00 56.38 185 SER A C 1
ATOM 1357 O O . SER A 1 185 ? -4.086 -16.467 14.946 1.00 56.38 185 SER A O 1
ATOM 1359 N N . ALA A 1 186 ? -5.828 -16.050 16.288 1.00 53.72 186 ALA A N 1
ATOM 1360 C CA . ALA A 1 186 ? -6.852 -16.607 15.401 1.00 53.72 186 ALA A CA 1
ATOM 1361 C C . ALA A 1 186 ? -7.109 -15.738 14.153 1.00 53.72 186 ALA A C 1
ATOM 1363 O O . ALA A 1 186 ? -7.329 -16.254 13.057 1.00 53.72 186 ALA A O 1
ATOM 1364 N N . SER A 1 187 ? -7.065 -14.412 14.292 1.00 49.19 187 SER A N 1
ATOM 1365 C CA . SER A 1 187 ? -7.238 -13.484 13.170 1.00 49.19 187 SER A CA 1
ATOM 1366 C C . SER A 1 187 ? -6.003 -13.463 12.264 1.00 49.19 187 SER A C 1
ATOM 1368 O O . SER A 1 187 ? -6.133 -13.503 11.044 1.00 49.19 187 SER A O 1
ATOM 1370 N N . LEU A 1 188 ? -4.798 -13.515 12.844 1.00 55.09 188 LEU A N 1
ATOM 1371 C CA . LEU A 1 188 ? -3.528 -13.588 12.114 1.00 55.09 188 LEU A CA 1
ATOM 1372 C C . LEU A 1 188 ? -3.404 -14.918 11.350 1.00 55.09 188 LEU A C 1
ATOM 1374 O O . LEU A 1 188 ? -3.002 -14.921 10.192 1.00 55.09 188 LEU A O 1
ATOM 1378 N N . SER A 1 189 ? -3.847 -16.037 11.935 1.00 52.62 189 SER A N 1
ATOM 1379 C CA . SER A 1 189 ? -3.917 -17.330 11.232 1.00 52.62 189 SER A CA 1
ATOM 1380 C C . SER A 1 189 ? -4.987 -17.368 10.129 1.00 52.62 189 SER A C 1
ATOM 1382 O O . SER A 1 189 ? -4.747 -17.963 9.077 1.00 52.62 189 SER A O 1
ATOM 1384 N N . ARG A 1 190 ? -6.130 -16.682 10.287 1.00 46.09 190 ARG A N 1
ATOM 1385 C CA . ARG A 1 190 ? -7.108 -16.496 9.195 1.00 46.09 190 ARG A CA 1
ATOM 1386 C C . ARG A 1 190 ? -6.583 -15.610 8.067 1.00 46.09 190 ARG A C 1
ATOM 1388 O O . ARG A 1 190 ? -6.761 -15.969 6.908 1.00 46.09 190 ARG A O 1
ATOM 1395 N N . PHE A 1 191 ? -5.921 -14.498 8.382 1.00 42.75 191 PHE A N 1
ATOM 1396 C CA . PHE A 1 191 ? -5.272 -13.649 7.379 1.00 42.75 191 PHE A CA 1
ATOM 1397 C C . PHE A 1 191 ? -4.164 -14.405 6.646 1.00 42.75 191 PHE A C 1
ATOM 1399 O O . PHE A 1 191 ? -4.073 -14.320 5.424 1.00 42.75 191 PHE A O 1
ATOM 1406 N N . HIS A 1 192 ? -3.378 -15.206 7.369 1.00 45.16 192 HIS A N 1
ATOM 1407 C CA . HIS A 1 192 ? -2.390 -16.103 6.779 1.00 45.16 192 HIS A CA 1
ATOM 1408 C C . HIS A 1 192 ? -3.057 -17.102 5.823 1.00 45.16 192 HIS A C 1
ATOM 1410 O O . HIS A 1 192 ? -2.596 -17.248 4.703 1.00 45.16 192 HIS A O 1
ATOM 1416 N N . SER A 1 193 ? -4.191 -17.704 6.199 1.00 48.47 193 SER A N 1
ATOM 1417 C CA . SER A 1 193 ? -4.941 -18.642 5.348 1.00 48.47 193 SER A CA 1
ATOM 1418 C C . SER A 1 193 ? -5.560 -17.998 4.096 1.00 48.47 193 SER A C 1
ATOM 1420 O O . SER A 1 193 ? -5.562 -18.612 3.035 1.00 48.47 193 SER A O 1
ATOM 1422 N N . GLN A 1 194 ? -6.046 -16.752 4.179 1.00 47.47 194 GLN A N 1
ATOM 1423 C CA . GLN A 1 194 ? -6.606 -16.048 3.014 1.00 47.47 194 GLN A CA 1
ATOM 1424 C C . GLN A 1 194 ? -5.548 -15.435 2.086 1.00 47.47 194 GLN A C 1
ATOM 1426 O O . GLN A 1 194 ? -5.811 -15.269 0.898 1.00 47.47 194 GLN A O 1
ATOM 1431 N N . SER A 1 195 ? -4.366 -15.101 2.611 1.00 47.72 195 SER A N 1
ATOM 1432 C CA . SER A 1 195 ? -3.282 -14.473 1.840 1.00 47.72 195 SER A CA 1
ATOM 1433 C C . SER A 1 195 ? -2.277 -15.487 1.287 1.00 47.72 195 SER A C 1
ATOM 1435 O O . SER A 1 195 ? -1.527 -15.163 0.367 1.00 47.72 195 SER A O 1
ATOM 1437 N N . PHE A 1 196 ? -2.224 -16.703 1.844 1.00 38.78 196 PHE A N 1
ATOM 1438 C CA . PHE A 1 196 ? -1.352 -17.759 1.340 1.00 38.78 196 PHE A CA 1
ATOM 1439 C C . PHE A 1 196 ? -1.995 -18.490 0.157 1.00 38.78 196 PHE A C 1
ATOM 1441 O O . PHE A 1 196 ? -3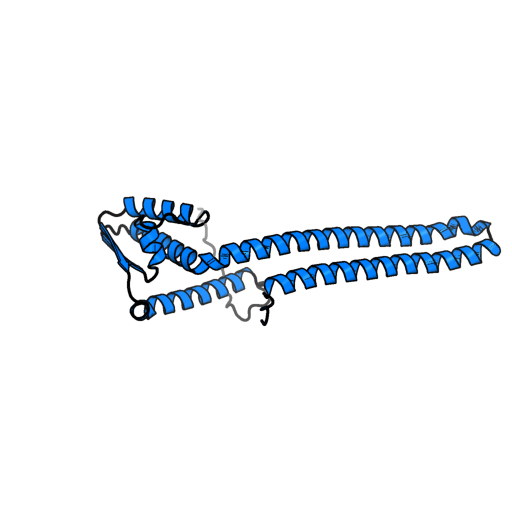.149 -18.913 0.246 1.00 38.78 196 PHE A O 1
ATOM 1448 N N . PRO A 1 197 ? -1.251 -18.719 -0.941 1.00 50.00 197 PRO A N 1
ATOM 1449 C CA . PRO A 1 197 ? -1.718 -19.584 -2.012 1.00 50.00 197 PRO A CA 1
ATOM 1450 C C . PRO A 1 197 ? -1.982 -20.983 -1.444 1.00 50.00 197 PRO A C 1
ATOM 1452 O O . PRO A 1 197 ? -1.106 -21.611 -0.845 1.00 50.00 197 PRO A O 1
ATOM 1455 N N . SER A 1 198 ? -3.197 -21.483 -1.660 1.00 52.38 198 SER A N 1
ATOM 1456 C CA . SER A 1 198 ? -3.713 -22.749 -1.116 1.00 52.38 198 SER A CA 1
ATOM 1457 C C . SER A 1 198 ? -2.892 -23.995 -1.481 1.00 52.38 198 SER A C 1
ATOM 1459 O O . SER A 1 198 ? -3.114 -25.062 -0.916 1.00 52.38 198 SER A O 1
ATOM 1461 N N . GLN A 1 199 ? -1.916 -23.870 -2.385 1.00 57.47 199 GLN A N 1
ATOM 1462 C CA . GLN A 1 199 ? -1.031 -24.949 -2.830 1.00 57.47 199 GLN A CA 1
ATOM 1463 C C . GLN A 1 199 ? 0.143 -25.260 -1.887 1.00 57.47 199 GLN A C 1
ATOM 1465 O O . GLN A 1 199 ? 0.845 -26.242 -2.104 1.00 57.47 199 GLN A O 1
ATOM 1470 N N . LEU A 1 200 ? 0.360 -24.456 -0.842 1.00 44.81 200 LEU A N 1
ATOM 1471 C CA . LEU A 1 200 ? 1.450 -24.642 0.127 1.00 44.81 200 LEU A CA 1
ATOM 1472 C C . LEU A 1 200 ? 0.971 -25.017 1.537 1.00 44.81 200 LEU A C 1
ATOM 1474 O O . LEU A 1 200 ? 1.795 -25.131 2.440 1.00 44.81 200 LEU A O 1
ATOM 1478 N N . SER A 1 201 ? -0.334 -25.222 1.749 1.00 45.25 201 SER A N 1
ATOM 1479 C CA . SER A 1 201 ? -0.852 -25.619 3.063 1.00 45.25 201 SER A CA 1
ATOM 1480 C C . SER A 1 201 ? -0.690 -27.134 3.275 1.00 45.25 201 SER A C 1
ATOM 1482 O O . SER A 1 201 ? -1.280 -27.919 2.526 1.00 45.25 201 SER A O 1
ATOM 1484 N N . PRO A 1 202 ? 0.098 -27.588 4.269 1.00 53.56 202 PRO A N 1
ATOM 1485 C CA . PRO A 1 202 ? 0.238 -29.005 4.554 1.00 53.56 202 PRO A CA 1
ATOM 1486 C C . PRO A 1 202 ? -0.992 -29.493 5.330 1.00 53.56 202 PRO A C 1
ATOM 1488 O O . PRO A 1 202 ? -1.092 -29.321 6.540 1.00 53.56 202 PRO A O 1
ATOM 1491 N N . GLY A 1 203 ? -1.910 -30.141 4.610 1.00 62.72 203 GLY A N 1
ATOM 1492 C CA . GLY A 1 203 ? -2.936 -31.011 5.184 1.00 62.72 203 GLY A CA 1
ATOM 1493 C C . GLY A 1 203 ? -4.313 -30.375 5.364 1.00 62.72 203 GLY A C 1
ATOM 1494 O O . GLY A 1 203 ? -4.640 -29.868 6.431 1.00 62.72 203 GLY A O 1
ATOM 1495 N N . ALA A 1 204 ? -5.175 -30.538 4.359 1.00 39.88 204 ALA A N 1
ATOM 1496 C CA . ALA A 1 204 ? -6.621 -30.557 4.559 1.00 39.88 204 ALA A CA 1
ATOM 1497 C C . ALA A 1 204 ? -7.179 -31.893 4.024 1.00 39.88 204 ALA A C 1
ATOM 1499 O O . ALA A 1 204 ? -6.872 -32.260 2.886 1.00 39.88 204 ALA A O 1
ATOM 1500 N N . PRO A 1 205 ? -7.963 -32.645 4.818 1.00 43.56 205 PRO A N 1
ATOM 1501 C CA . PRO A 1 205 ? -8.617 -33.861 4.360 1.00 43.56 205 PRO A CA 1
ATOM 1502 C C . PRO A 1 205 ? -9.747 -33.519 3.381 1.00 43.56 205 PRO A C 1
ATOM 1504 O O . PRO A 1 205 ? -10.556 -32.620 3.608 1.00 43.56 205 PRO A O 1
ATOM 1507 N N . SER A 1 206 ? -9.790 -34.254 2.275 1.00 40.12 206 SER A N 1
ATOM 1508 C CA . SER A 1 206 ? -10.797 -34.160 1.224 1.00 40.12 206 SER A CA 1
ATOM 1509 C C . SER A 1 206 ? -12.169 -34.635 1.718 1.00 40.12 206 SER A C 1
ATOM 1511 O O . SER A 1 206 ? -12.448 -35.835 1.707 1.00 40.12 206 SER A O 1
ATOM 1513 N N . THR A 1 207 ? -13.048 -33.711 2.108 1.00 40.78 207 THR A N 1
ATOM 1514 C CA . THR A 1 207 ? -14.476 -34.011 2.287 1.00 40.78 207 THR A CA 1
ATOM 1515 C C . THR A 1 207 ? -15.186 -33.837 0.949 1.00 40.78 207 THR A C 1
ATOM 1517 O O . THR A 1 207 ? -15.267 -32.736 0.405 1.00 40.78 207 THR A O 1
ATOM 1520 N N . GLN A 1 208 ? -15.657 -34.957 0.402 1.00 34.88 208 GLN A N 1
ATOM 1521 C CA . GLN A 1 208 ? -16.409 -35.038 -0.842 1.00 34.88 208 GLN A CA 1
ATOM 1522 C C . GLN A 1 208 ? -17.721 -34.247 -0.770 1.00 34.88 208 GLN A C 1
ATOM 1524 O O . GLN A 1 208 ? -18.469 -34.324 0.202 1.00 34.88 208 GLN A O 1
ATOM 1529 N N . ALA A 1 209 ? -17.996 -33.519 -1.848 1.00 37.56 209 ALA A N 1
ATOM 1530 C CA . ALA A 1 209 ? -19.265 -32.870 -2.118 1.00 37.56 209 ALA A CA 1
ATOM 1531 C C . ALA A 1 209 ? -20.353 -33.915 -2.435 1.00 37.56 209 ALA A C 1
ATOM 1533 O O . ALA A 1 209 ? -20.222 -34.675 -3.393 1.00 37.56 209 ALA A O 1
ATOM 1534 N N . GLN A 1 210 ? -21.448 -33.916 -1.673 1.00 34.94 210 GLN A N 1
ATOM 1535 C CA . GLN A 1 210 ? -22.735 -34.476 -2.095 1.00 34.94 210 GLN A CA 1
ATOM 1536 C C . GLN A 1 210 ? -23.685 -33.306 -2.372 1.00 34.94 210 GLN A C 1
ATOM 1538 O O . GLN A 1 210 ? -24.045 -32.558 -1.465 1.00 34.94 210 GLN A O 1
ATOM 1543 N N . GLY A 1 211 ? -24.029 -33.115 -3.648 1.00 33.59 211 GLY A N 1
ATOM 1544 C CA . GLY A 1 211 ? -25.020 -32.135 -4.094 1.00 33.59 211 GLY A CA 1
ATOM 1545 C C . GLY A 1 211 ? -26.460 -32.612 -3.851 1.00 33.59 211 GLY A C 1
ATOM 1546 O O . GLY A 1 211 ? -26.693 -33.819 -3.751 1.00 33.59 211 GLY A O 1
ATOM 1547 N N . PRO A 1 212 ? -27.441 -31.696 -3.760 1.00 39.34 212 PRO A N 1
ATOM 1548 C CA . PRO A 1 212 ? -28.838 -32.060 -3.567 1.00 39.34 212 PRO A CA 1
ATOM 1549 C C . PRO A 1 212 ? -29.457 -32.550 -4.884 1.00 39.34 212 PRO A C 1
ATOM 1551 O O . PRO A 1 212 ? -29.417 -31.858 -5.901 1.00 39.34 212 PRO A O 1
ATOM 1554 N N . ALA A 1 213 ? -30.048 -33.746 -4.857 1.00 38.03 213 ALA A N 1
ATOM 1555 C CA . ALA A 1 213 ? -30.861 -34.274 -5.945 1.00 38.03 213 ALA A CA 1
ATOM 1556 C C . ALA A 1 213 ? -32.174 -33.477 -6.051 1.00 38.03 213 ALA A C 1
ATOM 1558 O O . ALA A 1 213 ? -32.972 -33.443 -5.113 1.00 38.03 213 ALA A O 1
ATOM 1559 N N . GLN A 1 214 ? -32.378 -32.825 -7.195 1.00 40.03 214 GLN A N 1
ATOM 1560 C CA . GLN A 1 214 ? -33.658 -32.245 -7.592 1.00 40.03 214 GLN A CA 1
ATOM 1561 C C . GLN A 1 214 ? -34.632 -33.359 -7.989 1.00 40.03 214 GLN A C 1
ATOM 1563 O O . GLN A 1 214 ? -34.261 -34.294 -8.697 1.00 40.03 214 GLN A O 1
ATOM 1568 N N . GLY A 1 215 ? -35.876 -33.243 -7.526 1.00 38.69 215 GLY A N 1
ATOM 1569 C CA . GLY A 1 215 ? -36.983 -34.089 -7.951 1.00 38.69 215 GLY A CA 1
ATOM 1570 C C . GLY A 1 215 ? -37.558 -33.671 -9.304 1.00 38.69 215 GLY A C 1
ATOM 1571 O O . GLY A 1 215 ? -37.643 -32.483 -9.611 1.00 38.69 215 GLY A O 1
ATOM 1572 N N . SER A 1 216 ? -38.010 -34.661 -10.070 1.00 37.16 216 SER A N 1
ATOM 1573 C CA . SER A 1 216 ? -39.021 -34.520 -11.120 1.00 37.16 216 SER A CA 1
ATOM 1574 C C . SER A 1 216 ? -39.526 -35.902 -11.548 1.00 37.16 216 SER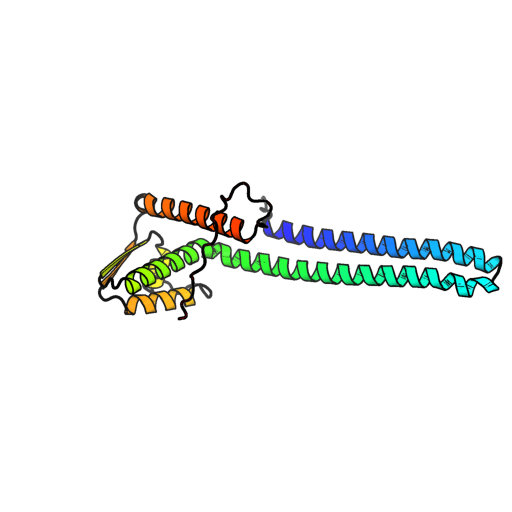 A C 1
ATOM 1576 O O . SER A 1 216 ? -38.717 -36.707 -12.008 1.00 37.16 216 SER A O 1
ATOM 1578 N N . LEU A 1 217 ? -40.856 -36.056 -11.456 1.00 35.84 217 LEU A N 1
ATOM 1579 C CA . LEU A 1 217 ? -41.746 -37.134 -11.931 1.00 35.84 217 LEU A CA 1
ATOM 1580 C C . LEU A 1 217 ? -41.750 -38.458 -11.153 1.00 35.84 217 LEU A C 1
ATOM 1582 O O . LEU A 1 217 ? -40.747 -39.198 -11.179 1.00 35.84 217 LEU A O 1
#

Sequence (217 aa):
MCSTFSGDETASFFGFFGTAAALVFSCMGAAYGTAKSGVGVASMGVMRPELVMKLIVPVVMAGVLGLACDLVGLSIGMAIGIVGDAGVSYQNLSQKDRPRVAEAEAIRLALFTAVSKGWRKIILESDAKELVELIEGVSTNQLGDIVTLIADIHHLQGLCEDLVFRVIKRQANSLAHFSAQQGLSASLSRFHSQSFPSQLSPGAPSTQAQGPAQGSL

Secondary structure (DSSP, 8-state):
------HHHHHHHHHHHHHHHHHHHHHHHHHHHHHHHHHHHHHHHHH-GGGHHHHHHHHHHHHHHHHHHHHHHHHHHHHHHHHHHHHHHHHHHHHHHHHHHHHHHHHHHHHHHHHHTT--EEEEEES-HHHHHHHTT---SS-SSSHHHHHHHHHHHTT-SEEEEEE--GGGGHHHHHHHHHHHHHHHHHHHHHHS-GGG-S--------PPPPP--

Radius of gyration: 31.82 Å; chains: 1; bounding box: 78×55×85 Å

Organism: Tetracentron sinense (NCBI:txid13715)